Protein AF-0000000080754323 (afdb_homodimer)

Solvent-accessible surface area (backbone atoms only — not comparable to full-atom values): 12483 Å² total; per-residue (Å²): 108,70,60,58,52,48,54,51,48,36,57,65,53,66,56,51,74,69,56,49,28,26,58,61,46,57,54,54,71,69,57,50,57,51,51,73,64,57,58,96,64,89,72,54,58,65,51,51,49,37,50,49,27,53,50,46,38,51,49,35,36,38,71,76,59,39,92,45,74,65,40,45,46,50,41,71,38,66,32,70,55,79,95,39,65,48,36,16,57,46,61,53,32,61,73,37,46,65,58,44,36,43,50,53,24,51,53,44,51,60,72,71,105,110,70,62,59,54,48,54,52,50,36,58,65,54,66,57,51,74,70,54,48,28,26,59,60,47,58,53,54,71,69,58,51,56,50,52,72,65,59,60,95,64,89,72,54,58,66,52,52,49,36,52,49,26,53,51,46,38,53,51,36,35,36,71,74,60,38,91,44,73,63,39,46,47,50,43,72,38,65,32,70,56,79,96,40,65,48,36,16,56,46,61,53,33,60,72,35,45,65,58,45,37,44,51,53,24,50,54,45,51,59,71,72,104

Secondary structure (DSSP, 8-state):
-HHHHHHHHHHHHT--HHHHHHHTTS--HHHHHHHHT---PPPPHHHHHHHHHHHHHHHHHHHHH-SSHHHHHGGGSB--STTTTTSBHHHHHTT--HHHHHHHHHHHHHHT-/-HHHHHHHHHHHHT--HHHHHHHTTS--HHHHHHHHT---PPPPHHHHHHHHHHHHHHHHHHHHH-SSHHHHHGGGSB--STTTTTSBHHHHHTT--HHHHHHHHHHHHHHT-

Organism: Azotobacter vinelandii (strain DJ / ATCC BAA-1303) (NCBI:txid322710)

Nearest PDB structures (foldseek):
  1s4k-assembly1_B  TM=4.705E-01  e=1.373E+00  Salmonella enterica subsp. enterica serovar Typhimurium str. LT2
  7ezy-assembly1_B  TM=4.672E-01  e=2.305E+00  Oceanimonas smirnovii
  1xl3-assembly1_A  TM=2.680E-01  e=7.212E+00  Yersinia pestis
  1xkp-assembly1_A  TM=2.503E-01  e=6.502E+00  Yersinia pestis
  1s4k-assembly1_B  TM=4.708E-01  e=1.643E+00  Salmonella enterica subsp. enterica serovar Typhimurium str. LT2

InterPro domains:
  IPR024467 Antitoxin Xre/MbcA/ParS-like, toxin-binding domain [PF09722] (60-113)
  IPR046847 Antitoxin Xre-like, helix-turn-helix domain [PF20432] (3-56)

Sequence (226 aa):
MALKFFFRLAELWGLTPEQQMVLLGGIGRSTYFNYRKLPEVRLGRDLLERISHLMGIHKSLRILFGDSPSTYDWIKRPNKAAPFNGDSALQRMLAGSLVDLSDVNRYLAAQRGMALKFFFRLAELWGLTPEQQMVLLGGIGRSTYFNYRKLPEVRLGRDLLERISHLMGIHKSLRILFGDSPSTYDWIKRPNKAAPFNGDSALQRMLAGSLVDLSDVNRYLAAQRG

pLDDT: mean 95.19, std 4.82, range [70.5, 98.75]

Radius of gyration: 18.95 Å; Cα contacts (8 Å, |Δi|>4): 255; chains: 2; bounding box: 39×49×38 Å

Structure (mmCIF, N/CA/C/O backbone):
data_AF-0000000080754323-model_v1
#
loop_
_entity.id
_entity.type
_entity.pdbx_description
1 polymer 'Uncharacterized protein'
#
loop_
_atom_site.group_PDB
_atom_site.id
_atom_site.type_symbol
_atom_site.label_atom_id
_atom_site.label_alt_id
_atom_site.label_comp_id
_atom_site.label_asym_id
_atom_site.label_entity_id
_atom_site.label_seq_id
_atom_site.pdbx_PDB_ins_code
_atom_site.Cartn_x
_atom_site.Cartn_y
_atom_site.Cartn_z
_atom_site.occupancy
_atom_site.B_iso_or_equiv
_atom_site.auth_seq_id
_atom_site.auth_comp_id
_atom_site.auth_asym_id
_atom_site.auth_atom_id
_atom_site.pdbx_PDB_model_num
ATOM 1 N N . MET A 1 1 ? -11.68 -6.137 -15.867 1 87.31 1 MET A N 1
ATOM 2 C CA . MET A 1 1 ? -10.383 -6.488 -16.438 1 87.31 1 MET A CA 1
ATOM 3 C C . MET A 1 1 ? -9.383 -6.816 -15.336 1 87.31 1 MET A C 1
ATOM 5 O O . MET A 1 1 ? -8.93 -7.957 -15.219 1 87.31 1 MET A O 1
ATOM 9 N N . ALA A 1 2 ? -9.242 -6.102 -14.359 1 92.19 2 ALA A N 1
ATOM 10 C CA . ALA A 1 2 ? -8.234 -6.328 -13.328 1 92.19 2 ALA A CA 1
ATOM 11 C C . ALA A 1 2 ? -8.547 -7.586 -12.523 1 92.19 2 ALA A C 1
ATOM 13 O O . ALA A 1 2 ? -7.668 -8.422 -12.297 1 92.19 2 ALA A O 1
ATOM 14 N N . LEU A 1 3 ? -9.812 -7.816 -12.25 1 95.19 3 LEU A N 1
ATOM 15 C CA . LEU A 1 3 ? -10.18 -8.977 -11.445 1 95.19 3 LEU A CA 1
ATOM 16 C C . LEU A 1 3 ? -10.031 -10.266 -12.25 1 95.19 3 LEU A C 1
ATOM 18 O O . LEU A 1 3 ? -9.633 -11.297 -11.703 1 95.19 3 LEU A O 1
ATOM 22 N N . LYS A 1 4 ? -10.336 -10.195 -13.414 1 94.75 4 LYS A N 1
ATOM 23 C CA . LYS A 1 4 ? -10.164 -11.367 -14.266 1 94.75 4 LYS A CA 1
ATOM 24 C C . LYS A 1 4 ? -8.703 -11.797 -14.312 1 94.75 4 LYS A C 1
ATOM 26 O O . LYS A 1 4 ? -8.391 -12.984 -14.219 1 94.75 4 LYS A O 1
ATOM 31 N N . PHE A 1 5 ? -7.875 -10.836 -14.508 1 94.25 5 PHE A N 1
ATOM 32 C CA . PHE A 1 5 ? -6.449 -11.133 -14.516 1 94.25 5 PHE A CA 1
ATOM 33 C C . PHE A 1 5 ? -6.016 -11.742 -13.18 1 94.25 5 PHE A C 1
ATOM 35 O O . PHE A 1 5 ? -5.289 -12.742 -13.156 1 94.25 5 PHE A O 1
ATOM 42 N N . PHE A 1 6 ? -6.5 -11.188 -12.172 1 97.44 6 PHE A N 1
ATOM 43 C CA . PHE A 1 6 ? -6.117 -11.672 -10.859 1 97.44 6 PHE A CA 1
ATOM 44 C C . PHE A 1 6 ? -6.512 -13.133 -10.68 1 97.44 6 PHE A C 1
ATOM 46 O O . PHE A 1 6 ? -5.707 -13.953 -10.227 1 97.44 6 PHE A O 1
ATOM 53 N N . PHE A 1 7 ? -7.676 -13.461 -11 1 97.19 7 PHE A N 1
ATOM 54 C CA . PHE A 1 7 ? -8.141 -14.812 -10.734 1 97.19 7 PHE A CA 1
ATOM 55 C C . PHE A 1 7 ? -7.457 -15.82 -11.656 1 97.19 7 PHE A C 1
ATOM 57 O O . PHE A 1 7 ? -7.207 -16.953 -11.258 1 97.19 7 PHE A O 1
ATOM 64 N N . ARG A 1 8 ? -7.121 -15.422 -12.797 1 95.81 8 ARG A N 1
ATOM 65 C CA . ARG A 1 8 ? -6.32 -16.281 -13.664 1 95.81 8 ARG A CA 1
ATOM 66 C C . ARG A 1 8 ? -4.934 -16.516 -13.07 1 95.81 8 ARG A C 1
ATOM 68 O O . ARG A 1 8 ? -4.441 -17.641 -13.047 1 95.81 8 ARG A O 1
ATOM 75 N N . LEU A 1 9 ? -4.375 -15.484 -12.625 1 97 9 LEU A N 1
ATOM 76 C CA . LEU A 1 9 ? -3.066 -15.578 -11.992 1 97 9 LEU A CA 1
ATOM 77 C C . LEU A 1 9 ? -3.115 -16.5 -10.773 1 97 9 LEU A C 1
ATOM 79 O O . LEU A 1 9 ? -2.219 -17.328 -10.578 1 97 9 LEU A O 1
ATOM 83 N N . ALA A 1 10 ? -4.117 -16.312 -9.969 1 97.69 10 ALA A N 1
ATOM 84 C CA . ALA A 1 10 ? -4.285 -17.141 -8.773 1 97.69 10 ALA A CA 1
ATOM 85 C C . ALA A 1 10 ? -4.367 -18.609 -9.133 1 97.69 10 ALA A C 1
ATOM 87 O O . ALA A 1 10 ? -3.824 -19.469 -8.422 1 97.69 10 ALA A O 1
ATOM 88 N N . GLU A 1 11 ? -5.035 -18.859 -10.18 1 96.5 11 GLU A N 1
ATOM 89 C CA . GLU A 1 11 ? -5.121 -20.234 -10.656 1 96.5 11 GLU A CA 1
ATOM 90 C C . GLU A 1 11 ? -3.752 -20.75 -11.078 1 96.5 11 GLU A C 1
ATOM 92 O O . GLU A 1 11 ? -3.365 -21.859 -10.719 1 96.5 11 GLU A O 1
ATOM 97 N N . LEU A 1 12 ? -3.008 -19.953 -11.766 1 95.19 12 LEU A N 1
ATOM 98 C CA . LEU A 1 12 ? -1.68 -20.328 -12.242 1 95.19 12 LEU A CA 1
ATOM 99 C C . LEU A 1 12 ? -0.741 -20.594 -11.062 1 95.19 12 LEU A C 1
ATOM 101 O O . LEU A 1 12 ? 0.076 -21.516 -11.109 1 95.19 12 LEU A O 1
ATOM 105 N N . TRP A 1 13 ? -0.928 -19.828 -10.062 1 97.38 13 TRP A N 1
ATOM 106 C CA . TRP A 1 13 ? -0.062 -19.938 -8.891 1 97.38 13 TRP A CA 1
ATOM 107 C C . TRP A 1 13 ? -0.601 -20.984 -7.918 1 97.38 13 TRP A C 1
ATOM 109 O O . TRP A 1 13 ? 0.049 -21.312 -6.922 1 97.38 13 TRP A O 1
ATOM 119 N N . GLY A 1 14 ? -1.77 -21.5 -8.164 1 97.12 14 GLY A N 1
ATOM 120 C CA . GLY A 1 14 ? -2.373 -22.5 -7.301 1 97.12 14 GLY A CA 1
ATOM 121 C C . GLY A 1 14 ? -2.732 -21.969 -5.926 1 97.12 14 GLY A C 1
ATOM 122 O O . GLY A 1 14 ? -2.488 -22.625 -4.914 1 97.12 14 GLY A O 1
ATOM 123 N N . LEU A 1 15 ? -3.342 -20.828 -5.855 1 98.31 15 LEU A N 1
ATOM 124 C CA . LEU A 1 15 ? -3.668 -20.203 -4.582 1 98.31 15 LEU A CA 1
ATOM 125 C C . LEU A 1 15 ? -5.031 -20.656 -4.082 1 98.31 15 LEU A C 1
ATOM 127 O O . LEU A 1 15 ? -5.969 -20.812 -4.867 1 98.31 15 LEU A O 1
ATOM 131 N N . THR A 1 16 ? -5.148 -20.812 -2.752 1 98.44 16 THR A N 1
ATOM 132 C CA . THR A 1 16 ? -6.441 -21.109 -2.146 1 98.44 16 THR A CA 1
ATOM 133 C C . THR A 1 16 ? -7.316 -19.859 -2.096 1 98.44 16 THR A C 1
ATOM 135 O O . THR A 1 16 ? -6.809 -18.734 -2.207 1 98.44 16 THR A O 1
ATOM 138 N N . PRO A 1 17 ? -8.656 -20.031 -1.896 1 98.12 17 PRO A N 1
ATOM 139 C CA . PRO A 1 17 ? -9.531 -18.875 -1.729 1 98.12 17 PRO A CA 1
ATOM 140 C C . PRO A 1 17 ? -9.102 -17.969 -0.578 1 98.12 17 PRO A C 1
ATOM 142 O O . PRO A 1 17 ? -9.164 -16.75 -0.694 1 98.12 17 PRO A O 1
ATOM 145 N N . GLU A 1 18 ? -8.656 -18.547 0.531 1 98.5 18 GLU A N 1
ATOM 146 C CA . GLU A 1 18 ? -8.211 -17.766 1.683 1 98.5 18 GLU A CA 1
ATOM 147 C C . GLU A 1 18 ? -6.98 -16.938 1.338 1 98.5 18 GLU A C 1
ATOM 149 O O . GLU A 1 18 ? -6.887 -15.766 1.737 1 98.5 18 GLU A O 1
ATOM 154 N N . GLN A 1 19 ? -6.078 -17.484 0.602 1 98.75 19 GLN A N 1
ATOM 155 C CA . GLN A 1 19 ? -4.891 -16.766 0.168 1 98.75 19 GLN A CA 1
ATOM 156 C C . GLN A 1 19 ? -5.254 -15.625 -0.779 1 98.75 19 GLN A C 1
ATOM 158 O O . GLN A 1 19 ? -4.699 -14.531 -0.682 1 98.75 19 GLN A O 1
ATOM 163 N N . GLN A 1 20 ? -6.176 -15.922 -1.685 1 98.75 20 GLN A N 1
ATOM 164 C CA . GLN A 1 20 ? -6.637 -14.906 -2.621 1 98.75 20 GLN A CA 1
ATOM 165 C C . GLN A 1 20 ? -7.262 -13.727 -1.885 1 98.75 20 GLN A C 1
ATOM 167 O O . GLN A 1 20 ? -6.988 -12.57 -2.207 1 98.75 20 GLN A O 1
ATOM 172 N N . MET A 1 21 ? -8.039 -14.031 -0.871 1 98.56 21 MET A N 1
ATOM 173 C CA . MET A 1 21 ? -8.688 -12.992 -0.072 1 98.56 21 MET A CA 1
ATOM 174 C C . MET A 1 21 ? -7.648 -12.117 0.619 1 98.56 21 MET A C 1
ATOM 176 O O . MET A 1 21 ? -7.801 -10.898 0.674 1 98.56 21 MET A O 1
ATOM 180 N N . VAL A 1 22 ? -6.582 -12.672 1.141 1 98.69 22 VAL A N 1
ATOM 181 C CA . VAL A 1 22 ? -5.508 -11.93 1.788 1 98.69 22 VAL A CA 1
ATOM 182 C C . VAL A 1 22 ? -4.828 -11.016 0.773 1 98.69 22 VAL A C 1
ATOM 184 O O . VAL A 1 22 ? -4.641 -9.82 1.031 1 98.69 22 VAL A O 1
ATOM 187 N N . LEU A 1 23 ? -4.562 -11.539 -0.418 1 98.75 23 LEU A N 1
ATOM 188 C CA . LEU A 1 23 ? -3.832 -10.789 -1.435 1 98.75 23 LEU A CA 1
ATOM 189 C C . LEU A 1 23 ? -4.672 -9.633 -1.968 1 98.75 23 LEU A C 1
ATOM 191 O O . LEU A 1 23 ? -4.125 -8.617 -2.408 1 98.75 23 LEU A O 1
ATOM 195 N N . LEU A 1 24 ? -5.98 -9.805 -1.854 1 98.19 24 LEU A N 1
ATOM 196 C CA . LEU A 1 24 ? -6.895 -8.758 -2.309 1 98.19 24 LEU A CA 1
ATOM 197 C C . LEU A 1 24 ? -7.172 -7.754 -1.193 1 98.19 24 LEU A C 1
ATOM 199 O O . LEU A 1 24 ? -8.062 -6.914 -1.317 1 98.19 24 LEU A O 1
ATOM 203 N N . GLY A 1 25 ? -6.477 -7.852 -0.115 1 97.81 25 GLY A N 1
ATOM 204 C CA . GLY A 1 25 ? -6.559 -6.848 0.935 1 97.81 25 GLY A CA 1
ATOM 205 C C . GLY A 1 25 ? -7.344 -7.316 2.145 1 97.81 25 GLY A C 1
ATOM 206 O O . GLY A 1 25 ? -7.906 -6.5 2.881 1 97.81 25 GLY A O 1
ATOM 207 N N . GLY A 1 26 ? -7.473 -8.617 2.252 1 98.06 26 GLY A N 1
ATOM 208 C CA . GLY A 1 26 ? -8.211 -9.148 3.387 1 98.06 26 GLY A CA 1
ATOM 209 C C . GLY A 1 26 ? -9.711 -8.969 3.258 1 98.06 26 GLY A C 1
ATOM 210 O O . GLY A 1 26 ? -10.391 -8.648 4.238 1 98.06 26 GLY A O 1
ATOM 211 N N . ILE A 1 27 ? -10.227 -9.109 2.141 1 96.75 27 ILE A N 1
ATOM 212 C CA . ILE A 1 27 ? -11.656 -8.906 1.918 1 96.75 27 ILE A CA 1
ATOM 213 C C . ILE A 1 27 ? -12.438 -10.07 2.514 1 96.75 27 ILE A C 1
ATOM 215 O O . ILE A 1 27 ? -11.883 -11.156 2.719 1 96.75 27 ILE A O 1
ATOM 219 N N . GLY A 1 28 ? -13.719 -9.797 2.768 1 96.44 28 GLY A N 1
ATOM 220 C CA . GLY A 1 28 ? -14.578 -10.844 3.297 1 96.44 28 GLY A CA 1
ATOM 221 C C . GLY A 1 28 ? -15.023 -11.836 2.242 1 96.44 28 GLY A C 1
ATOM 222 O O . GLY A 1 28 ? -14.891 -11.578 1.043 1 96.44 28 GLY A O 1
ATOM 223 N N . ARG A 1 29 ? -15.625 -12.977 2.688 1 97.19 29 ARG A N 1
ATOM 224 C CA . ARG A 1 29 ? -16.047 -14.07 1.812 1 97.19 29 ARG A CA 1
ATOM 225 C C . ARG A 1 29 ? -17.125 -13.609 0.841 1 97.19 29 ARG A C 1
ATOM 227 O O . ARG A 1 29 ? -17.109 -13.984 -0.333 1 97.19 29 ARG A O 1
ATOM 234 N N . SER A 1 30 ? -18.016 -12.812 1.276 1 96.75 30 SER A N 1
ATOM 235 C CA . SER A 1 30 ? -19.094 -12.352 0.4 1 96.75 30 SER A CA 1
ATOM 236 C C . SER A 1 30 ? -18.547 -11.5 -0.741 1 96.75 30 SER A C 1
ATOM 238 O O . SER A 1 30 ? -18.922 -11.68 -1.897 1 96.75 30 SER A O 1
ATOM 240 N N . THR A 1 31 ? -17.641 -10.602 -0.407 1 95.31 31 THR A N 1
ATOM 241 C CA . THR A 1 31 ? -17 -9.766 -1.416 1 95.31 31 THR A CA 1
ATOM 242 C C . THR A 1 31 ? -16.188 -10.609 -2.391 1 95.31 31 THR A C 1
ATOM 244 O O . THR A 1 31 ? -16.234 -10.391 -3.602 1 95.31 31 THR A O 1
ATOM 247 N N . TYR A 1 32 ? -15.508 -11.602 -1.824 1 96.81 32 TYR A N 1
ATOM 248 C CA . TYR A 1 32 ? -14.695 -12.5 -2.635 1 96.81 32 TYR A CA 1
ATOM 249 C C . TYR A 1 32 ? -15.555 -13.211 -3.682 1 96.81 32 TYR A C 1
ATOM 251 O O . TYR A 1 32 ? -15.211 -13.227 -4.863 1 96.81 32 TYR A O 1
ATOM 259 N N . PHE A 1 33 ? -16.625 -13.695 -3.277 1 95.19 33 PHE A N 1
ATOM 260 C CA . PHE A 1 33 ? -17.484 -14.438 -4.195 1 95.19 33 PHE A CA 1
ATOM 261 C C . PHE A 1 33 ? -18.125 -13.5 -5.215 1 95.19 33 PHE A C 1
ATOM 263 O O . PHE A 1 33 ? -18.344 -13.883 -6.367 1 95.19 33 PHE A O 1
ATOM 270 N N . ASN A 1 34 ? -18.375 -12.281 -4.75 1 95 34 ASN A N 1
ATOM 271 C CA . ASN A 1 34 ? -18.859 -11.281 -5.699 1 95 34 ASN A CA 1
ATOM 272 C C . ASN A 1 34 ? -17.812 -10.984 -6.777 1 95 34 ASN A C 1
ATOM 274 O O . ASN A 1 34 ? -18.156 -10.852 -7.953 1 95 34 ASN A O 1
ATOM 278 N N . TYR A 1 35 ? -16.609 -10.883 -6.355 1 95.06 35 TYR A N 1
ATOM 279 C CA . TYR A 1 35 ? -15.516 -10.602 -7.285 1 95.06 35 TYR A CA 1
ATOM 280 C C . TYR A 1 35 ? -15.328 -11.75 -8.266 1 95.06 35 TYR A C 1
ATOM 282 O O . TYR A 1 35 ? -14.992 -11.531 -9.43 1 95.06 35 TYR A O 1
ATOM 290 N N . ARG A 1 36 ? -15.547 -12.883 -7.836 1 94.31 36 ARG A N 1
ATOM 291 C CA . ARG A 1 36 ? -15.352 -14.062 -8.672 1 94.31 36 ARG A CA 1
ATOM 292 C C . ARG A 1 36 ? -16.344 -14.094 -9.828 1 94.31 36 ARG A C 1
ATOM 294 O O . ARG A 1 36 ? -16.078 -14.703 -10.867 1 94.31 36 ARG A O 1
ATOM 301 N N . LYS A 1 37 ? -17.375 -13.391 -9.562 1 92 37 LYS A N 1
ATOM 302 C CA . LYS A 1 37 ? -18.359 -13.281 -10.633 1 92 37 LYS A CA 1
ATOM 303 C C . LYS A 1 37 ? -17.922 -12.281 -11.695 1 92 37 LYS A C 1
ATOM 305 O O . LYS A 1 37 ? -18.453 -12.266 -12.805 1 92 37 LYS A O 1
ATOM 310 N N . LEU A 1 38 ? -17.062 -11.617 -11.398 1 80.31 38 LEU A N 1
ATOM 311 C CA . LEU A 1 38 ? -16.406 -10.633 -12.25 1 80.31 38 LEU A CA 1
ATOM 312 C C . LEU A 1 38 ? -17.422 -9.625 -12.789 1 80.31 38 LEU A C 1
ATOM 314 O O . LEU A 1 38 ? -17.469 -9.359 -13.992 1 80.31 38 LEU A O 1
ATOM 318 N N . PRO A 1 39 ? -18.266 -9.188 -11.914 1 73.5 39 PRO A N 1
ATOM 319 C CA . PRO A 1 39 ? -19.125 -8.086 -12.359 1 73.5 39 PRO A CA 1
ATOM 320 C C . PRO A 1 39 ? -18.344 -6.797 -12.617 1 73.5 39 PRO A C 1
ATOM 322 O O . PRO A 1 39 ? -17.188 -6.684 -12.211 1 73.5 39 PRO A O 1
ATOM 325 N N . GLU A 1 40 ? -18.891 -6.012 -13.438 1 80.81 40 GLU A N 1
ATOM 326 C CA . GLU A 1 40 ? -18.297 -4.691 -13.609 1 80.81 40 GLU A CA 1
ATOM 327 C C . GLU A 1 40 ? -18.375 -3.879 -12.32 1 80.81 40 GLU A C 1
ATOM 329 O O . GLU A 1 40 ? -19.406 -3.301 -12.008 1 80.81 40 GLU A O 1
ATOM 334 N N . VAL A 1 41 ? -17.469 -4.164 -11.5 1 85.38 41 VAL A N 1
ATOM 335 C CA . VAL A 1 41 ? -17.438 -3.426 -10.242 1 85.38 41 VAL A CA 1
ATOM 336 C C . VAL A 1 41 ? -16.328 -2.377 -10.273 1 85.38 41 VAL A C 1
ATOM 338 O O . VAL A 1 41 ? -15.281 -2.602 -10.867 1 85.38 41 VAL A O 1
ATOM 341 N N . ARG A 1 42 ? -16.688 -1.284 -9.719 1 88.38 42 ARG A N 1
ATOM 342 C CA . ARG A 1 42 ? -15.656 -0.268 -9.523 1 88.38 42 ARG A CA 1
ATOM 343 C C . ARG A 1 42 ? -14.742 -0.629 -8.359 1 88.38 42 ARG A C 1
ATOM 345 O O . ARG A 1 42 ? -15.195 -0.755 -7.223 1 88.38 42 ARG A O 1
ATOM 352 N N . LEU A 1 43 ? -13.516 -0.773 -8.672 1 93.31 43 LEU A N 1
ATOM 353 C CA . LEU A 1 43 ? -12.555 -1.157 -7.645 1 93.31 43 LEU A CA 1
ATOM 354 C C . LEU A 1 43 ? -11.891 0.073 -7.031 1 93.31 43 LEU A C 1
ATOM 356 O O . LEU A 1 43 ? -11.586 1.036 -7.738 1 93.31 43 LEU A O 1
ATOM 360 N N . GLY A 1 44 ? -11.68 0.01 -5.781 1 93.94 44 GLY A N 1
ATOM 361 C CA . GLY A 1 44 ? -10.961 1.085 -5.117 1 93.94 44 GLY A CA 1
ATOM 362 C C . GLY A 1 44 ? -9.5 1.158 -5.516 1 93.94 44 GLY A C 1
ATOM 363 O O . GLY A 1 44 ? -8.953 0.209 -6.086 1 93.94 44 GLY A O 1
ATOM 364 N N . ARG A 1 45 ? -8.891 2.189 -5.176 1 95.44 45 ARG A N 1
ATOM 365 C CA . ARG A 1 45 ? -7.523 2.494 -5.566 1 95.44 45 ARG A CA 1
ATOM 366 C C . ARG A 1 45 ? -6.551 1.462 -5.004 1 95.44 45 ARG A C 1
ATOM 368 O O . ARG A 1 45 ? -5.688 0.958 -5.727 1 95.44 45 ARG A O 1
ATOM 375 N N . ASP A 1 46 ? -6.66 1.14 -3.744 1 98.25 46 ASP A N 1
ATOM 376 C CA . ASP A 1 46 ? -5.711 0.235 -3.104 1 98.25 46 ASP A CA 1
ATOM 377 C C . ASP A 1 46 ? -5.82 -1.175 -3.68 1 98.25 46 ASP A C 1
ATOM 379 O O . ASP A 1 46 ? -4.809 -1.857 -3.861 1 98.25 46 ASP A O 1
ATOM 383 N N . LEU A 1 47 ? -7.059 -1.603 -3.953 1 97.62 47 LEU A N 1
ATOM 384 C CA . LEU A 1 47 ? -7.238 -2.918 -4.559 1 97.62 47 LEU A CA 1
ATOM 385 C C . LEU A 1 47 ? -6.629 -2.963 -5.953 1 97.62 47 LEU A C 1
ATOM 387 O O . LEU A 1 47 ? -5.965 -3.938 -6.316 1 97.62 47 LEU A O 1
ATOM 391 N N . LEU A 1 48 ? -6.812 -1.912 -6.727 1 97.31 48 LEU A N 1
ATOM 392 C CA . LEU A 1 48 ? -6.219 -1.836 -8.055 1 97.31 48 LEU A CA 1
ATOM 393 C C . LEU A 1 48 ? -4.699 -1.843 -7.977 1 97.31 48 LEU A C 1
ATOM 395 O O . LEU A 1 48 ? -4.031 -2.479 -8.797 1 97.31 48 LEU A O 1
ATOM 399 N N . GLU A 1 49 ? -4.184 -1.178 -7.02 1 98.31 49 GLU A N 1
ATOM 400 C CA . GLU A 1 49 ? -2.734 -1.148 -6.828 1 98.31 49 GLU A CA 1
ATOM 401 C C . GLU A 1 49 ? -2.199 -2.527 -6.449 1 98.31 49 GLU A C 1
ATOM 403 O O . GLU A 1 49 ? -1.158 -2.953 -6.953 1 98.31 49 GLU A O 1
ATOM 408 N N . ARG A 1 50 ? -2.902 -3.221 -5.516 1 98.75 50 ARG A N 1
ATOM 409 C CA . ARG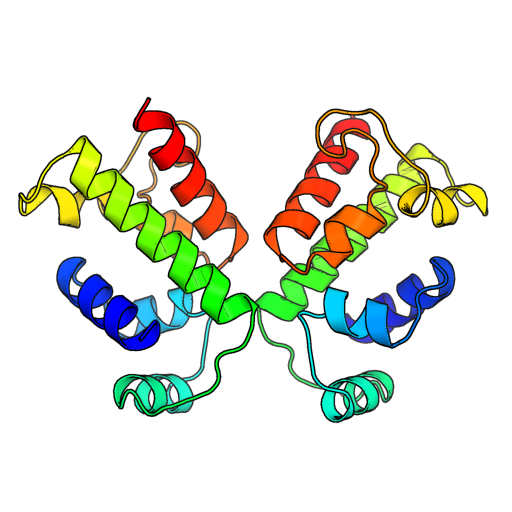 A 1 50 ? -2.512 -4.586 -5.18 1 98.75 50 ARG A CA 1
ATOM 410 C C . ARG A 1 50 ? -2.439 -5.457 -6.426 1 98.75 50 ARG A C 1
ATOM 412 O O . ARG A 1 50 ? -1.436 -6.137 -6.66 1 98.75 50 ARG A O 1
ATOM 419 N N . ILE A 1 51 ? -3.471 -5.367 -7.234 1 98.31 51 ILE A N 1
ATOM 420 C CA . ILE A 1 51 ? -3.527 -6.207 -8.43 1 98.31 51 ILE A CA 1
ATOM 421 C C . ILE A 1 51 ? -2.414 -5.805 -9.391 1 98.31 51 ILE A C 1
ATOM 423 O O . ILE A 1 51 ? -1.787 -6.664 -10.016 1 98.31 51 ILE A O 1
ATOM 427 N N . SER A 1 52 ? -2.123 -4.566 -9.484 1 98.56 52 SER A N 1
ATOM 428 C CA . SER A 1 52 ? -1.06 -4.078 -10.352 1 98.56 52 SER A CA 1
ATOM 429 C C . SER A 1 52 ? 0.297 -4.641 -9.938 1 98.56 52 SER A C 1
ATOM 431 O O . SER A 1 52 ? 1.093 -5.047 -10.789 1 98.56 52 SER A O 1
ATOM 433 N N . HIS A 1 53 ? 0.581 -4.68 -8.664 1 98.62 53 HIS A N 1
ATOM 434 C CA . HIS A 1 53 ? 1.844 -5.246 -8.203 1 98.62 53 HIS A CA 1
ATOM 435 C C . HIS A 1 53 ? 1.919 -6.738 -8.492 1 98.62 53 HIS A C 1
ATOM 437 O O . HIS A 1 53 ? 2.971 -7.246 -8.891 1 98.62 53 HIS A O 1
ATOM 443 N N . LEU A 1 54 ? 0.8 -7.422 -8.305 1 98.62 54 LEU A N 1
ATOM 444 C CA . LEU A 1 54 ? 0.767 -8.852 -8.586 1 98.62 54 LEU A CA 1
ATOM 445 C C . LEU A 1 54 ? 0.979 -9.117 -10.07 1 98.62 54 LEU A C 1
ATOM 447 O O . LEU A 1 54 ? 1.69 -10.055 -10.438 1 98.62 54 LEU A O 1
ATOM 451 N N . MET A 1 55 ? 0.391 -8.305 -10.883 1 97.81 55 MET A N 1
ATOM 452 C CA . MET A 1 55 ? 0.604 -8.391 -12.32 1 97.81 55 MET A CA 1
ATOM 453 C C . MET A 1 55 ? 2.066 -8.141 -12.672 1 97.81 55 MET A C 1
ATOM 455 O O . MET A 1 55 ? 2.627 -8.82 -13.539 1 97.81 55 MET A O 1
ATOM 459 N N . GLY A 1 56 ? 2.629 -7.172 -12.016 1 98.12 56 GLY A N 1
ATOM 460 C CA . GLY A 1 56 ? 4.039 -6.887 -12.227 1 98.12 56 GLY A CA 1
ATOM 461 C C . GLY A 1 56 ? 4.945 -8.039 -11.836 1 98.12 56 GLY A C 1
ATOM 462 O O . GLY A 1 56 ? 5.918 -8.328 -12.539 1 98.12 56 GLY A O 1
ATOM 463 N N . ILE A 1 57 ? 4.633 -8.656 -10.773 1 98.06 57 ILE A N 1
ATOM 464 C CA . ILE A 1 57 ? 5.383 -9.812 -10.305 1 98.06 57 ILE A CA 1
ATOM 465 C C . ILE A 1 57 ? 5.305 -10.93 -11.344 1 98.06 57 ILE A C 1
ATOM 467 O O . ILE A 1 57 ? 6.332 -11.492 -11.734 1 98.06 57 ILE A O 1
ATOM 471 N N . HIS A 1 58 ? 4.109 -11.172 -11.812 1 97.25 58 HIS A N 1
ATOM 472 C CA . HIS A 1 58 ? 3.91 -12.195 -12.828 1 97.25 58 HIS A CA 1
ATOM 473 C C . HIS A 1 58 ? 4.695 -11.875 -14.102 1 97.25 58 HIS A C 1
ATOM 475 O O . HIS A 1 58 ? 5.363 -12.742 -14.656 1 97.25 58 HIS A O 1
ATOM 481 N N . LYS A 1 59 ? 4.621 -10.664 -14.516 1 97.06 59 LYS A N 1
ATOM 482 C CA . LYS A 1 59 ? 5.336 -10.234 -15.719 1 97.06 59 LYS A CA 1
ATOM 483 C C . LYS A 1 59 ? 6.84 -10.445 -15.562 1 97.06 59 LYS A C 1
ATOM 485 O O . LYS A 1 59 ? 7.496 -10.969 -16.469 1 97.06 59 LYS A O 1
ATOM 490 N N . SER A 1 60 ? 7.383 -10.062 -14.461 1 97.69 60 SER A N 1
ATOM 491 C CA . SER A 1 60 ? 8.812 -10.211 -14.203 1 97.69 60 SER A CA 1
ATOM 492 C C . SER A 1 60 ? 9.227 -11.672 -14.227 1 97.69 60 SER A C 1
ATOM 494 O O . SER A 1 60 ? 10.266 -12.023 -14.797 1 97.69 60 SER A O 1
ATOM 496 N N . LEU A 1 61 ? 8.438 -12.5 -13.609 1 97.12 61 LEU A N 1
ATOM 497 C CA . LEU A 1 61 ? 8.758 -13.922 -13.562 1 97.12 61 LEU A CA 1
ATOM 498 C C . LEU A 1 61 ? 8.75 -14.531 -14.961 1 97.12 61 LEU A C 1
ATOM 500 O O . LEU A 1 61 ? 9.617 -15.336 -15.297 1 97.12 61 LEU A O 1
ATOM 504 N N . ARG A 1 62 ? 7.816 -14.117 -15.742 1 96.31 62 ARG A N 1
ATOM 505 C CA . ARG A 1 62 ? 7.75 -14.617 -17.109 1 96.31 62 ARG A CA 1
ATOM 506 C C . ARG A 1 62 ? 8.969 -14.172 -17.922 1 96.31 62 ARG A C 1
ATOM 508 O O . ARG A 1 62 ? 9.484 -14.93 -18.734 1 96.31 62 ARG A O 1
ATOM 515 N N . ILE A 1 63 ? 9.383 -12.977 -17.672 1 96.62 63 ILE A N 1
ATOM 516 C CA . ILE A 1 63 ? 10.539 -12.43 -18.375 1 96.62 63 ILE A CA 1
ATOM 517 C C . ILE A 1 63 ? 11.805 -13.148 -17.906 1 96.62 63 ILE A C 1
ATOM 519 O O . ILE A 1 63 ? 12.664 -13.492 -18.719 1 96.62 63 ILE A O 1
ATOM 523 N N . LEU A 1 64 ? 11.945 -13.43 -16.656 1 95.19 64 LEU A N 1
ATOM 524 C CA . LEU A 1 64 ? 13.156 -13.984 -16.047 1 95.19 64 LEU A CA 1
ATOM 525 C C . LEU A 1 64 ? 13.266 -15.477 -16.328 1 95.19 64 LEU A C 1
ATOM 527 O O . LEU A 1 64 ? 14.367 -16 -16.5 1 95.19 64 LEU A O 1
ATOM 531 N N . PHE A 1 65 ? 12.102 -16.141 -16.375 1 94.06 65 PHE A N 1
ATOM 532 C CA . PHE A 1 65 ? 12.18 -17.594 -16.344 1 94.06 65 PHE A CA 1
ATOM 533 C C . PHE A 1 65 ? 11.453 -18.219 -17.531 1 94.06 65 PHE A C 1
ATOM 535 O O . PHE A 1 65 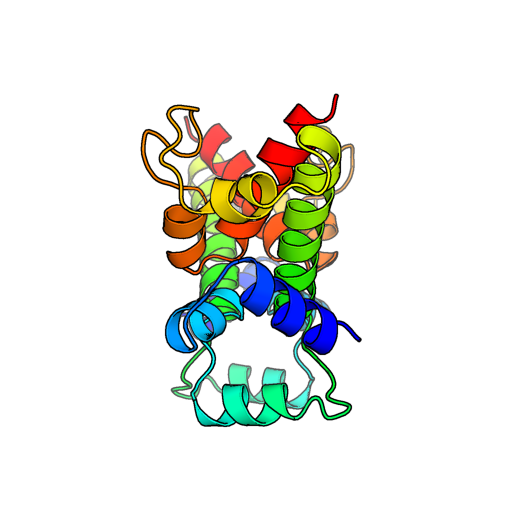? 11.523 -19.422 -17.734 1 94.06 65 PHE A O 1
ATOM 542 N N . GLY A 1 66 ? 10.695 -17.406 -18.312 1 92.25 66 GLY A N 1
ATOM 543 C CA . GLY A 1 66 ? 9.938 -17.938 -19.438 1 92.25 66 GLY A CA 1
ATOM 544 C C . GLY A 1 66 ? 8.586 -18.484 -19.031 1 92.25 66 GLY A C 1
ATOM 545 O O . GLY A 1 66 ? 7.996 -18.047 -18.047 1 92.25 66 GLY A O 1
ATOM 546 N N . ASP A 1 67 ? 7.98 -19.359 -19.906 1 85.5 67 ASP A N 1
ATOM 547 C CA . ASP A 1 67 ? 6.609 -19.828 -19.703 1 85.5 67 ASP A CA 1
ATOM 548 C C . ASP A 1 67 ? 6.59 -21.25 -19.156 1 85.5 67 ASP A C 1
ATOM 550 O O . ASP A 1 67 ? 5.629 -21.984 -19.375 1 85.5 67 ASP A O 1
ATOM 554 N N . SER A 1 68 ? 7.531 -21.609 -18.406 1 87.94 68 SER A N 1
ATOM 555 C CA . SER A 1 68 ? 7.559 -22.953 -17.828 1 87.94 68 SER A CA 1
ATOM 556 C C . SER A 1 68 ? 6.738 -23.031 -16.547 1 87.94 68 SER A C 1
ATOM 558 O O . SER A 1 68 ? 6.527 -22.016 -15.875 1 87.94 68 SER A O 1
ATOM 560 N N . PRO A 1 69 ? 6.309 -24.219 -16.266 1 84.25 69 PRO A N 1
ATOM 561 C CA . PRO A 1 69 ? 5.566 -24.391 -15.016 1 84.25 69 PRO A CA 1
ATOM 562 C C . PRO A 1 69 ? 6.367 -23.969 -13.789 1 84.25 69 PRO A C 1
ATOM 564 O O . PRO A 1 69 ? 5.789 -23.531 -12.789 1 84.25 69 PRO A O 1
ATOM 567 N N . SER A 1 70 ? 7.645 -24.062 -13.93 1 84.88 70 SER A N 1
ATOM 568 C CA . SER A 1 70 ? 8.508 -23.688 -12.805 1 84.88 70 SER A CA 1
ATOM 569 C C . SER A 1 70 ? 8.43 -22.188 -12.523 1 84.88 70 SER A C 1
ATOM 571 O O . SER A 1 70 ? 8.594 -21.766 -11.383 1 84.88 70 SER A O 1
ATOM 573 N N . THR A 1 71 ? 8.078 -21.438 -13.508 1 91.75 71 THR A N 1
ATOM 574 C CA . THR A 1 71 ? 7.934 -19.984 -13.359 1 91.75 71 THR A CA 1
ATOM 575 C C . THR A 1 71 ? 6.805 -19.656 -12.391 1 91.75 71 THR A C 1
ATOM 577 O O . THR A 1 71 ? 6.941 -18.75 -11.562 1 91.75 71 THR A O 1
ATOM 580 N N . TYR A 1 72 ? 5.785 -20.484 -12.367 1 91.06 72 TYR A N 1
ATOM 581 C CA . TYR A 1 72 ? 4.617 -20.234 -11.531 1 91.06 72 TYR A CA 1
ATOM 582 C C . TYR A 1 72 ? 4.84 -20.734 -10.109 1 91.06 72 TYR A C 1
ATOM 584 O O . TYR A 1 72 ? 4.164 -20.297 -9.172 1 91.06 72 TYR A O 1
ATOM 592 N N . ASP A 1 73 ? 5.852 -21.609 -9.984 1 94.44 73 ASP A N 1
ATOM 593 C CA . ASP A 1 73 ? 6.117 -22.172 -8.672 1 94.44 73 ASP A CA 1
ATOM 594 C C . ASP A 1 73 ? 7.145 -21.328 -7.906 1 94.44 73 ASP A C 1
ATOM 596 O O . ASP A 1 73 ? 7.34 -21.516 -6.707 1 94.44 73 ASP A O 1
ATOM 600 N N . TRP A 1 74 ? 7.754 -20.484 -8.578 1 96.44 74 TRP A N 1
ATOM 601 C CA . TRP A 1 74 ? 8.828 -19.688 -7.996 1 96.44 74 TRP A CA 1
ATOM 602 C C . TRP A 1 74 ? 8.352 -19 -6.719 1 96.44 74 TRP A C 1
ATOM 604 O O . TRP A 1 74 ? 9.086 -18.953 -5.723 1 96.44 74 TRP A O 1
ATOM 614 N N . ILE A 1 75 ? 7.129 -18.531 -6.703 1 97.38 75 ILE A N 1
ATOM 615 C CA . ILE A 1 75 ? 6.645 -17.703 -5.594 1 97.38 75 ILE A CA 1
ATOM 616 C C . ILE A 1 75 ? 6.547 -18.562 -4.328 1 97.38 75 ILE A C 1
ATOM 618 O O . ILE A 1 75 ? 6.441 -18.031 -3.223 1 97.38 75 ILE A O 1
ATOM 622 N N . LYS A 1 76 ? 6.48 -19.828 -4.41 1 97.62 76 LYS A N 1
ATOM 623 C CA . LYS A 1 76 ? 6.285 -20.719 -3.27 1 97.62 76 LYS A CA 1
ATOM 624 C C . LYS A 1 76 ? 7.617 -21.25 -2.746 1 97.62 76 LYS A C 1
ATOM 626 O O . LYS A 1 76 ? 7.672 -21.844 -1.667 1 97.62 76 LYS A O 1
ATOM 631 N N . ARG A 1 77 ? 8.641 -21 -3.467 1 96.56 77 ARG A N 1
ATOM 632 C CA . ARG A 1 77 ? 9.945 -21.531 -3.094 1 96.56 77 ARG A CA 1
ATOM 633 C C . ARG A 1 77 ? 10.656 -20.609 -2.113 1 96.56 77 ARG A C 1
ATOM 635 O O . ARG A 1 77 ? 10.602 -19.391 -2.26 1 96.56 77 ARG A O 1
ATOM 642 N N . PRO A 1 78 ? 11.328 -21.234 -1.126 1 96.44 78 PRO A N 1
ATOM 643 C CA . PRO A 1 78 ? 12.141 -20.391 -0.257 1 96.44 78 PRO A CA 1
ATOM 644 C C . PRO A 1 78 ? 13.188 -19.594 -1.029 1 96.44 78 PRO A C 1
ATOM 646 O O . PRO A 1 78 ? 13.711 -20.062 -2.041 1 96.44 78 PRO A O 1
ATOM 649 N N . ASN A 1 79 ? 13.523 -18.453 -0.604 1 96.06 79 ASN A N 1
ATOM 650 C CA . ASN A 1 79 ? 14.484 -17.547 -1.233 1 96.06 79 ASN A CA 1
ATOM 651 C C . ASN A 1 79 ? 15.398 -16.891 -0.201 1 96.06 79 ASN A C 1
ATOM 653 O O . ASN A 1 79 ? 14.922 -16.281 0.756 1 96.06 79 ASN A O 1
ATOM 657 N N . LYS A 1 80 ? 16.656 -16.984 -0.435 1 94.5 80 LYS A N 1
ATOM 658 C CA . LYS A 1 80 ? 17.625 -16.531 0.562 1 94.5 80 LYS A CA 1
ATOM 659 C C . LYS A 1 80 ? 17.922 -15.039 0.397 1 94.5 80 LYS A C 1
ATOM 661 O O . LYS A 1 80 ? 18.5 -14.414 1.29 1 94.5 80 LYS A O 1
ATOM 666 N N . ALA A 1 81 ? 17.562 -14.539 -0.738 1 92.56 81 ALA A N 1
ATOM 667 C CA . ALA A 1 81 ? 17.828 -13.117 -0.952 1 92.56 81 ALA A CA 1
ATOM 668 C C . ALA A 1 81 ? 17.266 -12.273 0.192 1 92.56 81 ALA A C 1
ATOM 670 O O . ALA A 1 81 ? 16.312 -12.68 0.852 1 92.56 81 ALA A O 1
ATOM 671 N N . ALA A 1 82 ? 17.719 -11.086 0.344 1 87.69 82 ALA A N 1
ATOM 672 C CA . ALA A 1 82 ? 17.547 -10.242 1.523 1 87.69 82 ALA A CA 1
ATOM 673 C C . ALA A 1 82 ? 16.062 -9.969 1.778 1 87.69 82 ALA A C 1
ATOM 675 O O . ALA A 1 82 ? 15.602 -10.023 2.922 1 87.69 82 ALA A O 1
ATOM 676 N N . PRO A 1 83 ? 15.227 -9.664 0.8 1 88.5 83 PRO A N 1
ATOM 677 C CA . PRO A 1 83 ? 13.844 -9.336 1.173 1 88.5 83 PRO A CA 1
ATOM 678 C C . PRO A 1 83 ? 13.07 -10.555 1.68 1 88.5 83 PRO A C 1
ATOM 680 O O . PRO A 1 83 ? 12.023 -10.398 2.305 1 88.5 83 PRO A O 1
ATOM 683 N N . PHE A 1 84 ? 13.547 -11.656 1.487 1 94.75 84 PHE A N 1
ATOM 684 C CA . PHE A 1 84 ? 12.781 -12.852 1.814 1 94.75 84 PHE A CA 1
ATOM 685 C C . PHE A 1 84 ? 13.391 -13.586 3 1 94.75 84 PHE A C 1
ATOM 687 O O . PHE A 1 84 ? 12.688 -14.242 3.764 1 94.75 84 PHE A O 1
ATOM 694 N N . ASN A 1 85 ? 14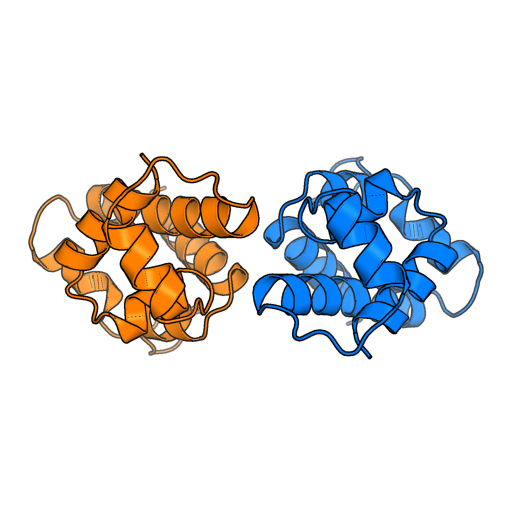.758 -13.602 3.084 1 95.06 85 ASN A N 1
ATOM 695 C CA . ASN A 1 85 ? 15.5 -14.164 4.207 1 95.06 85 ASN A CA 1
ATOM 696 C C . ASN A 1 85 ? 15.062 -15.602 4.508 1 95.06 85 ASN A C 1
ATOM 698 O O . ASN A 1 85 ? 14.844 -15.953 5.668 1 95.06 85 ASN A O 1
ATOM 702 N N . GLY A 1 86 ? 14.812 -16.297 3.486 1 96.62 86 GLY A N 1
ATOM 703 C CA . GLY A 1 86 ? 14.484 -17.703 3.629 1 96.62 86 GLY A CA 1
ATOM 704 C C . GLY A 1 86 ? 13.016 -18 3.393 1 96.62 86 GLY A C 1
ATOM 705 O O . GLY A 1 86 ? 12.648 -19.156 3.131 1 96.62 86 GLY A O 1
ATOM 706 N N . ASP A 1 87 ? 12.227 -17.016 3.555 1 97.25 87 ASP A N 1
ATOM 707 C CA . ASP A 1 87 ? 10.805 -17.172 3.266 1 97.25 87 ASP A CA 1
ATOM 708 C C . ASP A 1 87 ? 10.539 -17.141 1.763 1 97.25 87 ASP A C 1
ATOM 710 O O . ASP A 1 87 ? 11.359 -16.641 0.994 1 97.25 87 ASP A O 1
ATOM 714 N N . SER A 1 88 ? 9.492 -17.75 1.407 1 98.31 88 SER A N 1
ATOM 715 C CA . SER A 1 88 ? 9.078 -17.578 0.019 1 98.31 88 SER A CA 1
ATOM 716 C C . SER A 1 88 ? 8.461 -16.203 -0.218 1 98.31 88 SER A C 1
ATOM 718 O O . SER A 1 88 ? 8.039 -15.539 0.728 1 98.31 88 SER A O 1
ATOM 720 N N . ALA A 1 89 ? 8.43 -15.828 -1.502 1 98.19 89 ALA A N 1
ATOM 721 C CA . ALA A 1 89 ? 7.742 -14.594 -1.867 1 98.19 89 ALA A CA 1
ATOM 722 C C . ALA A 1 89 ? 6.27 -14.648 -1.465 1 98.19 89 ALA A C 1
ATOM 724 O O . ALA A 1 89 ? 5.719 -13.656 -0.984 1 98.19 89 ALA A O 1
ATOM 725 N N . LEU A 1 90 ? 5.637 -15.789 -1.641 1 98.56 90 LEU A N 1
ATOM 726 C CA . LEU A 1 90 ? 4.227 -15.945 -1.291 1 98.56 90 LEU A CA 1
ATOM 727 C C . LEU A 1 90 ? 4.016 -15.75 0.207 1 98.56 90 LEU A C 1
ATOM 729 O O . LEU A 1 90 ? 3.062 -15.086 0.623 1 98.56 90 LEU A O 1
ATOM 733 N N . GLN A 1 91 ? 4.883 -16.328 1.007 1 98.12 91 GLN A N 1
ATOM 734 C CA . GLN A 1 91 ? 4.777 -16.141 2.451 1 98.12 91 GLN A CA 1
ATOM 735 C C . GLN A 1 91 ? 4.863 -14.664 2.828 1 98.12 91 GLN A C 1
ATOM 737 O O . GLN A 1 91 ? 4.09 -14.188 3.66 1 98.12 91 GLN A O 1
ATOM 742 N N . ARG A 1 92 ? 5.738 -13.977 2.213 1 97.69 92 ARG A N 1
ATOM 743 C CA . ARG A 1 92 ? 5.867 -12.547 2.459 1 97.69 92 ARG A CA 1
ATOM 744 C C . ARG A 1 92 ? 4.598 -11.805 2.053 1 97.69 92 ARG A C 1
ATOM 746 O O . ARG A 1 92 ? 4.094 -10.961 2.803 1 97.69 92 ARG A O 1
ATOM 753 N N . MET A 1 93 ? 4.066 -12.125 0.937 1 98.56 93 MET A N 1
ATOM 754 C CA . MET A 1 93 ? 2.891 -11.438 0.413 1 98.56 93 MET A CA 1
ATOM 755 C C . MET A 1 93 ? 1.659 -11.75 1.257 1 98.56 93 MET A C 1
ATOM 757 O O . MET A 1 93 ? 0.783 -10.898 1.42 1 98.56 93 MET A O 1
ATOM 761 N N . LEU A 1 94 ? 1.654 -12.898 1.897 1 98.56 94 LEU A N 1
ATOM 762 C CA . LEU A 1 94 ? 0.474 -13.328 2.639 1 98.56 94 LEU A CA 1
ATOM 763 C C . LEU A 1 94 ? 0.449 -12.703 4.031 1 98.56 94 LEU A C 1
ATOM 765 O O . LEU A 1 94 ? -0.524 -12.867 4.77 1 98.56 94 LEU A O 1
ATOM 769 N N . ALA A 1 95 ? 1.501 -11.945 4.34 1 97.38 95 ALA A N 1
ATOM 770 C CA . ALA A 1 95 ? 1.37 -11.078 5.508 1 97.38 95 ALA A CA 1
ATOM 771 C C . ALA A 1 95 ? 0.294 -10.016 5.285 1 97.38 95 ALA A C 1
ATOM 773 O O . ALA A 1 95 ? -0.177 -9.391 6.238 1 97.38 95 ALA A O 1
ATOM 774 N N . GLY A 1 96 ? -0.025 -9.727 4.047 1 98 96 GLY A N 1
ATOM 775 C CA . GLY A 1 96 ? -1.24 -9.008 3.699 1 98 96 GLY A CA 1
ATOM 776 C C . GLY A 1 96 ? -0.999 -7.543 3.395 1 98 96 GLY A C 1
ATOM 777 O O . GLY A 1 96 ? -1.903 -6.844 2.934 1 98 96 GLY A O 1
ATOM 778 N N . SER A 1 97 ? 0.18 -7.062 3.547 1 98.12 97 SER A N 1
ATOM 779 C CA . SER A 1 97 ? 0.491 -5.648 3.354 1 98.12 97 SER A CA 1
ATOM 780 C C . SER A 1 97 ? 0.649 -5.316 1.875 1 98.12 97 SER A C 1
ATOM 782 O O . SER A 1 97 ? 1.311 -6.047 1.135 1 98.12 97 SER A O 1
ATOM 784 N N . LEU A 1 98 ? -0.012 -4.227 1.453 1 98.75 98 LEU A N 1
ATOM 785 C CA . LEU A 1 98 ? 0.207 -3.742 0.095 1 98.75 98 LEU A CA 1
ATOM 786 C C . LEU A 1 98 ? 1.677 -3.4 -0.13 1 98.75 98 LEU A C 1
ATOM 788 O O . LEU A 1 98 ? 2.199 -3.584 -1.231 1 98.75 98 LEU A O 1
ATOM 792 N N . VAL A 1 99 ? 2.359 -2.975 0.897 1 98.25 99 VAL A N 1
ATOM 793 C CA . VAL A 1 99 ? 3.768 -2.609 0.811 1 98.25 99 VAL A CA 1
ATOM 794 C C . VAL A 1 99 ? 4.613 -3.855 0.552 1 98.25 99 VAL A C 1
ATOM 796 O O . VAL A 1 99 ? 5.59 -3.805 -0.197 1 98.25 99 VAL A O 1
ATOM 799 N N . ASP A 1 100 ? 4.234 -4.953 1.149 1 97.62 100 ASP A N 1
ATOM 800 C CA . ASP A 1 100 ? 4.949 -6.199 0.895 1 97.62 100 ASP A CA 1
ATOM 801 C C . ASP A 1 100 ? 4.824 -6.613 -0.569 1 97.62 100 ASP A C 1
ATOM 803 O O . ASP A 1 100 ? 5.785 -7.102 -1.166 1 97.62 100 ASP A O 1
ATOM 807 N N . LEU A 1 101 ? 3.637 -6.449 -1.165 1 98.56 101 LEU A N 1
ATOM 808 C CA . LEU A 1 101 ? 3.469 -6.727 -2.586 1 98.56 101 LEU A CA 1
ATOM 809 C C . LEU A 1 101 ? 4.391 -5.848 -3.426 1 98.56 101 LEU A C 1
ATOM 811 O O . LEU A 1 101 ? 5.047 -6.336 -4.352 1 98.56 101 LEU A O 1
ATOM 815 N N . SER A 1 102 ? 4.359 -4.617 -3.072 1 98.5 102 SER A N 1
ATOM 816 C CA . SER A 1 102 ? 5.207 -3.666 -3.783 1 98.5 102 SER A CA 1
ATOM 817 C C . SER A 1 102 ? 6.68 -4.039 -3.67 1 98.5 102 SER A C 1
ATOM 819 O O . SER A 1 102 ? 7.426 -3.961 -4.648 1 98.5 102 SER A O 1
ATOM 821 N N . ASP A 1 103 ? 7.148 -4.445 -2.471 1 97.31 103 ASP A N 1
ATOM 822 C CA . ASP A 1 103 ? 8.539 -4.824 -2.246 1 97.31 103 ASP A CA 1
ATOM 823 C C . ASP A 1 103 ? 8.93 -6.016 -3.115 1 97.31 103 ASP A C 1
ATOM 825 O O . ASP A 1 103 ? 10.016 -6.027 -3.711 1 97.31 103 ASP A O 1
ATOM 829 N N . VAL A 1 104 ? 8.086 -6.961 -3.184 1 98.06 104 VAL A N 1
ATOM 830 C CA . VAL A 1 104 ? 8.359 -8.133 -4.004 1 98.06 104 VAL A CA 1
ATOM 831 C C . VAL A 1 104 ? 8.422 -7.734 -5.477 1 98.06 104 VAL A C 1
ATOM 833 O O . VAL A 1 104 ? 9.328 -8.156 -6.203 1 98.06 104 VAL A O 1
ATOM 836 N N . ASN A 1 105 ? 7.453 -6.906 -5.898 1 98.38 105 ASN A N 1
ATOM 837 C CA . ASN A 1 105 ? 7.438 -6.43 -7.277 1 98.38 105 ASN A CA 1
ATOM 838 C C . ASN A 1 105 ? 8.703 -5.656 -7.621 1 98.38 105 ASN A C 1
ATOM 840 O O . ASN A 1 105 ? 9.312 -5.879 -8.672 1 98.38 105 ASN A O 1
ATOM 844 N N . ARG A 1 106 ? 9.086 -4.82 -6.734 1 97.06 106 ARG A N 1
ATOM 845 C CA . ARG A 1 106 ? 10.289 -4.031 -6.953 1 97.06 106 ARG A CA 1
ATOM 846 C C . ARG A 1 106 ? 11.523 -4.922 -7.035 1 97.06 106 ARG A C 1
ATOM 848 O O . ARG A 1 106 ? 12.391 -4.719 -7.891 1 97.06 106 ARG A O 1
ATOM 855 N N . TYR A 1 107 ? 11.648 -5.859 -6.168 1 97.44 107 TYR A N 1
ATOM 856 C CA . TYR A 1 107 ? 12.766 -6.797 -6.172 1 97.44 107 TYR A CA 1
ATOM 857 C C . TYR A 1 107 ? 12.891 -7.496 -7.52 1 97.44 107 TYR A C 1
ATOM 859 O O . TYR A 1 107 ? 13.969 -7.531 -8.109 1 97.44 107 TYR A O 1
ATOM 867 N N . LEU A 1 108 ? 11.844 -8.008 -8 1 97.25 108 LEU A N 1
ATOM 868 C CA . LEU A 1 108 ? 11.867 -8.773 -9.242 1 97.25 108 LEU A CA 1
ATOM 869 C C . LEU A 1 108 ? 12.094 -7.863 -10.445 1 97.25 108 LEU A C 1
ATOM 871 O O . LEU A 1 108 ? 12.766 -8.25 -11.406 1 97.25 108 LEU A O 1
ATOM 875 N N . ALA A 1 109 ? 11.508 -6.656 -10.375 1 97.31 109 ALA A N 1
ATOM 876 C CA . ALA A 1 109 ? 11.75 -5.684 -11.438 1 97.31 109 ALA A CA 1
ATOM 877 C C . ALA A 1 109 ? 13.242 -5.367 -11.555 1 97.31 109 ALA A C 1
ATOM 879 O O . ALA A 1 109 ? 13.758 -5.211 -12.664 1 97.31 109 ALA A O 1
ATOM 880 N N . ALA A 1 110 ? 13.875 -5.336 -10.438 1 96.31 110 ALA A N 1
ATOM 881 C CA . ALA A 1 110 ? 15.305 -5.039 -10.414 1 96.31 110 ALA A CA 1
ATOM 882 C C . ALA A 1 110 ? 16.125 -6.203 -10.977 1 96.31 110 ALA A C 1
ATOM 884 O O . ALA A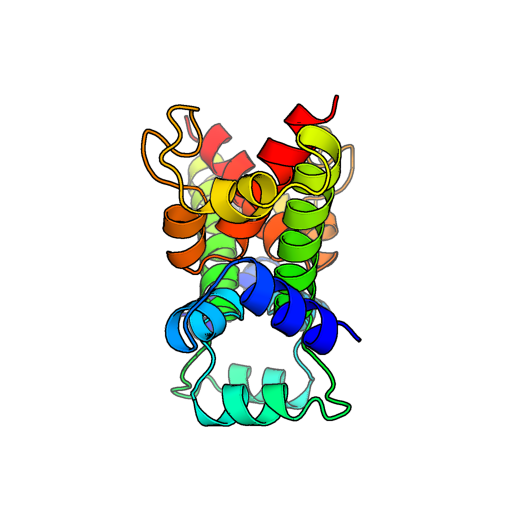 1 110 ? 17.219 -6.008 -11.492 1 96.31 110 ALA A O 1
ATOM 885 N N . GLN A 1 111 ? 15.594 -7.371 -10.844 1 94.69 111 GLN A N 1
ATOM 886 C CA . GLN A 1 111 ? 16.297 -8.562 -11.305 1 94.69 111 GLN A CA 1
ATOM 887 C C . GLN A 1 111 ? 16.234 -8.672 -12.828 1 94.69 111 GLN A C 1
ATOM 889 O O . GLN A 1 111 ? 17.031 -9.406 -13.43 1 94.69 111 GLN A O 1
ATOM 894 N N . ARG A 1 112 ? 15.258 -7.914 -13.461 1 93.5 112 ARG A N 1
ATOM 895 C CA . ARG A 1 112 ? 15.117 -7.953 -14.914 1 93.5 112 ARG A CA 1
ATOM 896 C C . ARG A 1 112 ? 16.25 -7.195 -15.594 1 93.5 112 ARG A C 1
ATOM 898 O O . ARG A 1 112 ? 16.531 -7.41 -16.781 1 93.5 112 ARG A O 1
ATOM 905 N N . GLY A 1 113 ? 17.016 -6.434 -14.992 1 77 113 GLY A N 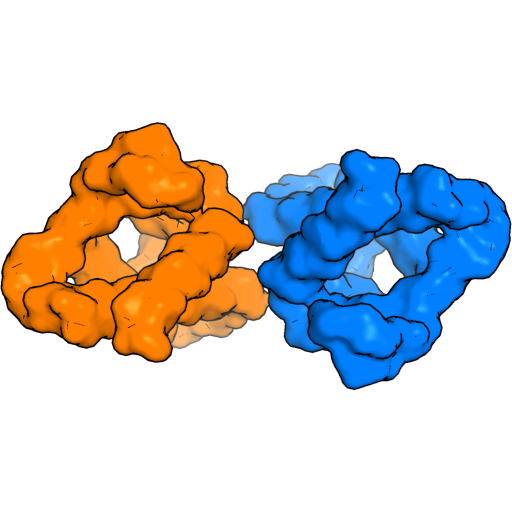1
ATOM 906 C CA . GLY A 1 113 ? 18.094 -5.637 -15.562 1 77 113 GLY A CA 1
ATOM 907 C C . GLY A 1 113 ? 17.766 -4.156 -15.641 1 77 113 GLY A C 1
ATOM 908 O O . GLY A 1 113 ? 16.594 -3.773 -15.57 1 77 113 GLY A O 1
ATOM 909 N N . MET B 1 1 ? -10.109 4.996 17.188 1 86 1 MET B N 1
ATOM 910 C CA . MET B 1 1 ? -8.781 5.469 17.578 1 86 1 MET B CA 1
ATOM 911 C C . MET B 1 1 ? -7.965 5.879 16.359 1 86 1 MET B C 1
ATOM 913 O O . MET B 1 1 ? -7.656 7.059 16.188 1 86 1 MET B O 1
ATOM 917 N N . ALA B 1 2 ? -7.883 5.16 15.367 1 91.88 2 ALA B N 1
ATOM 918 C CA . ALA B 1 2 ? -7.039 5.477 14.219 1 91.88 2 ALA B CA 1
ATOM 919 C C . ALA B 1 2 ? -7.566 6.695 13.469 1 91.88 2 ALA B C 1
ATOM 921 O O . ALA B 1 2 ? -6.801 7.602 13.133 1 91.88 2 ALA B O 1
ATOM 922 N N . LEU B 1 3 ? -8.867 6.812 13.352 1 94.69 3 LEU B N 1
ATOM 923 C CA . LEU B 1 3 ? -9.445 7.93 12.609 1 94.69 3 LEU B CA 1
ATOM 924 C C . LEU B 1 3 ? -9.312 9.234 13.398 1 94.69 3 LEU B C 1
ATOM 926 O O . LEU B 1 3 ? -9.094 10.297 12.812 1 94.69 3 LEU B O 1
ATOM 930 N N . LYS B 1 4 ? -9.469 9.141 14.594 1 94.31 4 LYS B N 1
ATOM 931 C CA . LYS B 1 4 ? -9.305 10.328 15.422 1 94.31 4 LYS B CA 1
ATOM 932 C C . LYS B 1 4 ? -7.895 10.898 15.289 1 94.31 4 LYS B C 1
ATOM 934 O O . LYS B 1 4 ? -7.719 12.109 15.164 1 94.31 4 LYS B O 1
ATOM 939 N N . PHE B 1 5 ? -6.965 10.031 15.375 1 93.94 5 PHE B N 1
ATOM 940 C CA . PHE B 1 5 ? -5.582 10.469 15.203 1 93.94 5 PHE B CA 1
ATOM 941 C C . PHE B 1 5 ? -5.383 11.102 13.836 1 93.94 5 PHE B C 1
ATOM 943 O O . PHE B 1 5 ? -4.766 12.164 13.719 1 93.94 5 PHE B O 1
ATOM 950 N N . PHE B 1 6 ? -5.941 10.5 12.883 1 97.19 6 PHE B N 1
ATOM 951 C CA . PHE B 1 6 ? -5.781 11.008 11.523 1 97.19 6 PHE B CA 1
ATOM 952 C C . PHE B 1 6 ? -6.332 12.422 11.414 1 97.19 6 PHE B C 1
ATOM 954 O O . PHE B 1 6 ? -5.676 13.312 10.859 1 97.19 6 PHE B O 1
ATOM 961 N N . PHE B 1 7 ? -7.465 12.633 11.883 1 97 7 PHE B N 1
ATOM 962 C CA . PHE B 1 7 ? -8.094 13.93 11.688 1 97 7 PHE B CA 1
ATOM 963 C C . PHE B 1 7 ? -7.395 15 12.516 1 97 7 PHE B C 1
ATOM 965 O O . PHE B 1 7 ? -7.309 16.156 12.094 1 97 7 PHE B O 1
ATOM 972 N N . ARG B 1 8 ? -6.875 14.648 13.602 1 95.5 8 ARG B N 1
ATOM 973 C CA . ARG B 1 8 ? -6.055 15.594 14.359 1 95.5 8 ARG B CA 1
ATOM 974 C C . ARG B 1 8 ? -4.789 15.953 13.594 1 95.5 8 ARG B C 1
ATOM 976 O O . ARG B 1 8 ? -4.414 17.125 13.516 1 95.5 8 ARG B O 1
ATOM 983 N N . LEU B 1 9 ? -4.203 14.969 13.086 1 96.88 9 LEU B N 1
ATOM 984 C CA . LEU B 1 9 ? -3 15.188 12.289 1 96.88 9 LEU B CA 1
ATOM 985 C C . LEU B 1 9 ? -3.293 16.094 11.094 1 96.88 9 LEU B C 1
ATOM 987 O O . LEU B 1 9 ? -2.514 16.984 10.781 1 96.88 9 LEU B O 1
ATOM 991 N N . ALA B 1 10 ? -4.367 15.805 10.414 1 97.56 10 ALA B N 1
ATOM 992 C CA . ALA B 1 10 ? -4.766 16.594 9.258 1 97.56 10 ALA B CA 1
ATOM 993 C C . ALA B 1 10 ? -4.941 18.062 9.633 1 97.56 10 ALA B C 1
ATOM 995 O O . ALA B 1 10 ? -4.582 18.953 8.859 1 97.56 10 ALA B O 1
ATOM 996 N N . GLU B 1 11 ? -5.477 18.25 10.758 1 96.38 11 GLU B N 1
ATOM 997 C CA . GLU B 1 11 ? -5.629 19.609 11.242 1 96.38 11 GLU B CA 1
ATOM 998 C C . GLU B 1 11 ? -4.273 20.266 11.492 1 96.38 11 GLU B C 1
ATOM 1000 O O . GLU B 1 11 ? -4.047 21.406 11.094 1 96.38 11 GLU B O 1
ATOM 1005 N N . LEU B 1 12 ? -3.383 19.547 12.07 1 95.06 12 LEU B N 1
ATOM 1006 C CA . LEU B 1 12 ? -2.047 20.062 12.367 1 95.06 12 LEU B CA 1
ATOM 1007 C C . LEU B 1 12 ? -1.298 20.406 11.086 1 95.06 12 LEU B C 1
ATOM 1009 O O . LEU B 1 12 ? -0.575 21.406 11.031 1 95.06 12 LEU B O 1
ATOM 1013 N N . TRP B 1 13 ? -1.545 19.609 10.102 1 97.31 13 TRP B N 1
ATOM 1014 C CA . TRP B 1 13 ? -0.853 19.797 8.836 1 97.31 13 TRP B CA 1
ATOM 1015 C C . TRP B 1 13 ? -1.61 20.781 7.945 1 97.31 13 TRP B C 1
ATOM 1017 O O . TRP B 1 13 ? -1.128 21.156 6.875 1 97.31 13 TRP B O 1
ATOM 1027 N N . GLY B 1 14 ? -2.783 21.172 8.344 1 97.06 14 GLY B N 1
ATOM 1028 C CA . GLY B 1 14 ? -3.586 22.109 7.566 1 97.06 14 GLY B CA 1
ATOM 1029 C C . GLY B 1 14 ? -4.062 21.531 6.246 1 97.06 14 GLY B C 1
ATOM 1030 O O . GLY B 1 14 ? -4.016 22.203 5.215 1 97.06 14 GLY B O 1
ATOM 1031 N N . LEU B 1 15 ? -4.555 20.344 6.254 1 98.31 15 LEU B N 1
ATOM 1032 C CA . LEU B 1 15 ? -4.984 19.672 5.035 1 98.31 15 LEU B CA 1
ATOM 1033 C C . LEU B 1 15 ? -6.441 20 4.715 1 98.31 15 LEU B C 1
ATOM 1035 O O . LEU B 1 15 ? -7.277 20.062 5.617 1 98.31 15 LEU B O 1
ATOM 1039 N N . THR B 1 16 ? -6.742 20.125 3.416 1 98.38 16 THR B N 1
ATOM 1040 C CA . THR B 1 16 ? -8.125 20.297 2.988 1 98.38 16 THR B CA 1
ATOM 1041 C C . THR B 1 16 ? -8.875 18.969 3.041 1 98.38 16 THR B C 1
ATOM 1043 O O . THR B 1 16 ? -8.25 17.906 3.076 1 98.38 16 THR B O 1
ATOM 1046 N N . PRO B 1 17 ? -10.234 19.016 3.018 1 98.12 17 PRO B N 1
ATOM 1047 C CA . PRO B 1 17 ? -11.008 17.766 2.957 1 98.12 17 PRO B CA 1
ATOM 1048 C C . PRO B 1 17 ? -10.641 16.906 1.751 1 98.12 17 PRO B C 1
ATOM 1050 O O . PRO B 1 17 ? -10.57 15.68 1.864 1 98.12 17 PRO B O 1
ATOM 1053 N N . GLU B 1 18 ? -10.398 17.516 0.605 1 98.44 18 GLU B N 1
ATOM 1054 C CA . GLU B 1 18 ? -10.031 16.797 -0.602 1 98.44 18 GLU B CA 1
ATOM 1055 C C . GLU B 1 18 ? -8.695 16.078 -0.425 1 98.44 18 GLU B C 1
ATOM 1057 O O . GLU B 1 18 ? -8.547 14.922 -0.839 1 98.44 18 GLU B O 1
ATOM 1062 N N . GLN B 1 19 ? -7.77 16.719 0.194 1 98.75 19 GLN B N 1
ATOM 1063 C CA . GLN B 1 19 ? -6.469 16.109 0.464 1 98.75 19 GLN B CA 1
ATOM 1064 C C . GLN B 1 19 ? -6.598 14.945 1.442 1 98.75 19 GLN B C 1
ATOM 1066 O O . GLN B 1 19 ? -5.961 13.906 1.266 1 98.75 19 GLN B O 1
ATOM 1071 N N . GLN B 1 20 ? -7.422 15.148 2.453 1 98.75 20 GLN B N 1
ATOM 1072 C CA . GLN B 1 20 ? -7.652 14.102 3.436 1 98.75 20 GLN B CA 1
ATOM 1073 C C . GLN B 1 20 ? -8.25 12.859 2.777 1 98.75 20 GLN B C 1
ATOM 1075 O O . GLN B 1 20 ? -7.828 11.734 3.057 1 98.75 20 GLN B O 1
ATOM 1080 N N . MET B 1 21 ? -9.18 13.094 1.883 1 98.56 21 MET B N 1
ATOM 1081 C CA . MET B 1 21 ? -9.82 11.992 1.168 1 98.56 21 MET B CA 1
ATOM 1082 C C . MET B 1 21 ? -8.805 11.219 0.342 1 98.56 21 MET B C 1
ATOM 1084 O O . MET B 1 21 ? -8.852 9.984 0.295 1 98.56 21 MET B O 1
ATOM 1088 N N . VAL B 1 22 ? -7.871 11.867 -0.305 1 98.69 22 VAL B N 1
ATOM 1089 C CA . VAL B 1 22 ? -6.824 11.227 -1.092 1 98.69 22 VAL B CA 1
ATOM 1090 C C . VAL B 1 22 ? -5.93 10.383 -0.179 1 98.69 22 VAL B C 1
ATOM 1092 O O . VAL B 1 22 ? -5.668 9.219 -0.464 1 98.69 22 VAL B O 1
ATOM 1095 N N . LEU B 1 23 ? -5.562 10.938 0.973 1 98.75 23 LEU B N 1
ATOM 1096 C CA . LEU B 1 23 ? -4.637 10.266 1.882 1 98.75 23 LEU B CA 1
ATOM 1097 C C . LEU B 1 23 ? -5.285 9.039 2.514 1 98.75 23 LEU B C 1
ATOM 1099 O O . LEU B 1 23 ? -4.594 8.086 2.879 1 98.75 23 LEU B O 1
ATOM 1103 N N . LEU B 1 24 ? -6.609 9.094 2.568 1 98.06 24 LEU B N 1
ATOM 1104 C CA . LEU B 1 24 ? -7.348 7.965 3.133 1 98.06 24 LEU B CA 1
ATOM 1105 C C . LEU B 1 24 ? -7.664 6.93 2.061 1 98.06 24 LEU B C 1
ATOM 1107 O O . LEU B 1 24 ? -8.445 6.004 2.299 1 98.06 24 LEU B O 1
ATOM 1111 N N . GLY B 1 25 ? -7.145 7.09 0.896 1 97.81 25 GLY B N 1
ATOM 1112 C CA . GLY B 1 25 ? -7.262 6.07 -0.138 1 97.81 25 GLY B CA 1
ATOM 1113 C C . GLY B 1 25 ? -8.234 6.449 -1.239 1 97.81 25 GLY B C 1
ATOM 1114 O O . GLY B 1 25 ? -8.797 5.578 -1.901 1 97.81 25 GLY B O 1
ATOM 1115 N N . GLY B 1 26 ? -8.492 7.734 -1.33 1 98.06 26 GLY B N 1
ATOM 1116 C CA . GLY B 1 26 ? -9.414 8.18 -2.361 1 98.06 26 GLY B CA 1
ATOM 1117 C C . GLY B 1 26 ? -10.867 7.859 -2.045 1 98.06 26 GLY B C 1
ATOM 1118 O O . GLY B 1 26 ? -11.625 7.465 -2.932 1 98.06 26 GLY B O 1
ATOM 1119 N N . ILE B 1 27 ? -11.25 7.965 -0.856 1 96.75 27 ILE B N 1
ATOM 1120 C CA . ILE B 1 27 ? -12.609 7.633 -0.452 1 96.75 27 ILE B CA 1
ATOM 1121 C C . ILE B 1 27 ? -13.57 8.719 -0.932 1 96.75 27 ILE B C 1
ATOM 1123 O O . ILE B 1 27 ? -13.156 9.852 -1.202 1 96.75 27 ILE B O 1
ATOM 1127 N N . GLY B 1 28 ? -14.844 8.32 -1.014 1 96.38 28 GLY B N 1
ATOM 1128 C CA . GLY B 1 28 ? -15.859 9.273 -1.421 1 96.38 28 GLY B CA 1
ATOM 1129 C C . GLY B 1 28 ? -16.266 10.227 -0.311 1 96.38 28 GLY B C 1
ATOM 1130 O O . GLY B 1 28 ? -15.953 9.992 0.858 1 96.38 28 GLY B O 1
ATOM 1131 N N . ARG B 1 29 ? -17.016 11.289 -0.691 1 97.06 29 ARG B N 1
ATOM 1132 C CA . ARG B 1 29 ? -17.422 12.336 0.237 1 97.06 29 ARG B CA 1
ATOM 1133 C C . ARG B 1 29 ? -18.312 11.781 1.337 1 97.06 29 ARG B C 1
ATOM 1135 O O . ARG B 1 29 ? -18.188 12.172 2.5 1 97.06 29 ARG B O 1
ATOM 1142 N N . SER B 1 30 ? -19.172 10.906 1.028 1 96.56 30 SER B N 1
ATOM 1143 C CA . SER B 1 30 ? -20.078 10.352 2.031 1 96.56 30 SER B CA 1
ATOM 1144 C C . SER B 1 30 ? -19.312 9.562 3.088 1 96.56 30 SER B C 1
ATOM 1146 O O . SER B 1 30 ? -19.562 9.703 4.285 1 96.56 30 SER B O 1
ATOM 1148 N N . THR B 1 31 ? -18.391 8.758 2.635 1 95.06 31 THR B N 1
ATOM 1149 C CA . THR B 1 31 ? -17.547 7.988 3.547 1 95.06 31 THR B CA 1
ATOM 1150 C C . THR B 1 31 ? -16.703 8.914 4.414 1 95.06 31 THR B C 1
ATOM 1152 O O . THR B 1 31 ? -16.562 8.688 5.621 1 95.06 31 THR B O 1
ATOM 1155 N N . TYR B 1 32 ? -16.188 9.953 3.773 1 96.62 32 TYR B N 1
ATOM 1156 C CA . TYR B 1 32 ? -15.375 10.938 4.48 1 96.62 32 TYR B CA 1
ATOM 1157 C C . TYR B 1 32 ? -16.156 11.562 5.633 1 96.62 32 TYR B C 1
ATOM 1159 O O . TYR B 1 32 ? -15.664 11.617 6.766 1 96.62 32 TYR B O 1
ATOM 1167 N N . PHE B 1 33 ? -17.312 11.922 5.375 1 94.94 33 PHE B N 1
ATOM 1168 C CA . PHE B 1 33 ? -18.109 12.586 6.402 1 94.94 33 PHE B CA 1
ATOM 1169 C C . PHE B 1 33 ? -18.531 11.594 7.484 1 94.94 33 PHE B C 1
ATOM 1171 O O . PHE B 1 33 ? -18.625 11.953 8.656 1 94.94 33 PHE B O 1
ATOM 1178 N N . ASN B 1 34 ? -18.719 10.352 7.055 1 94.69 34 ASN B N 1
ATOM 1179 C CA . ASN B 1 34 ? -18.969 9.32 8.047 1 94.69 34 ASN B CA 1
ATOM 1180 C C . ASN B 1 34 ? -17.781 9.133 8.984 1 94.69 34 ASN B C 1
ATOM 1182 O O . ASN B 1 34 ? -17.953 8.977 10.195 1 94.69 34 ASN B O 1
ATOM 1186 N N . TYR B 1 35 ? -16.625 9.148 8.414 1 94.75 35 TYR B N 1
ATOM 1187 C CA . TYR B 1 35 ? -15.406 8.984 9.195 1 94.75 35 TYR B CA 1
ATOM 1188 C C . TYR B 1 35 ? -15.219 10.156 10.156 1 94.75 35 TYR B C 1
ATOM 1190 O O . TYR B 1 35 ? -14.703 9.977 11.266 1 94.75 35 TYR B O 1
ATOM 1198 N N . ARG B 1 36 ? -15.609 11.258 9.781 1 93.94 36 ARG B N 1
ATOM 1199 C CA . ARG B 1 36 ? -15.422 12.453 10.586 1 93.94 36 ARG B CA 1
ATOM 1200 C C . ARG B 1 36 ? -16.281 12.406 11.844 1 93.94 36 ARG B C 1
ATOM 1202 O O . ARG B 1 36 ? -15.953 13.039 12.852 1 93.94 36 ARG B O 1
ATOM 1209 N N . LYS B 1 37 ? -17.281 11.625 11.672 1 91.31 37 LYS B N 1
ATOM 1210 C CA . LYS B 1 37 ? -18.141 11.453 12.844 1 91.31 37 LYS B CA 1
ATOM 1211 C C . LYS B 1 37 ? -17.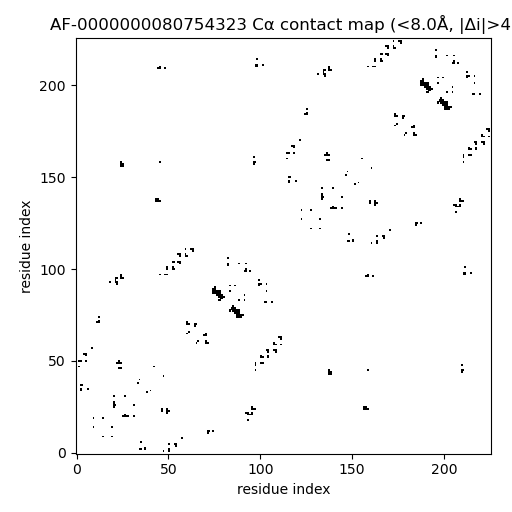484 10.539 13.875 1 91.31 37 LYS B C 1
ATOM 1213 O O . LYS B 1 37 ? -17.891 10.508 15.031 1 91.31 37 LYS B O 1
ATOM 1218 N N . LEU B 1 38 ? -16.594 9.961 13.523 1 78.5 38 LEU B N 1
ATOM 1219 C CA . LEU B 1 38 ? -15.742 9.07 14.312 1 78.5 38 LEU B CA 1
ATOM 1220 C C . LEU B 1 38 ? -16.562 7.965 14.961 1 78.5 38 LEU B C 1
ATOM 1222 O O . LEU B 1 38 ? -16.453 7.723 16.156 1 78.5 38 LEU B O 1
ATOM 1226 N N . PRO B 1 39 ? -17.484 7.445 14.172 1 70.5 39 PRO B N 1
ATOM 1227 C CA . PRO B 1 39 ? -18.141 6.258 14.711 1 70.5 39 PRO B CA 1
ATOM 1228 C C . PRO B 1 39 ? -17.203 5.059 14.836 1 70.5 39 PRO B C 1
ATOM 1230 O O . PRO B 1 39 ? -16.109 5.066 14.273 1 70.5 39 PRO B O 1
ATOM 1233 N N . GLU B 1 40 ? -17.484 4.219 15.695 1 79.5 40 GLU B N 1
ATOM 1234 C CA . GLU B 1 40 ? -16.734 2.969 15.758 1 79.5 40 GLU B CA 1
ATOM 1235 C C . GLU B 1 40 ? -16.906 2.154 14.477 1 79.5 40 GLU B C 1
ATOM 1237 O O . GLU B 1 40 ? -17.953 1.534 14.266 1 79.5 40 GLU B O 1
ATOM 1242 N N . VAL B 1 41 ? -16.141 2.518 13.547 1 85.12 41 VAL B N 1
ATOM 1243 C CA . VAL B 1 41 ? -16.219 1.783 12.289 1 85.12 41 VAL B CA 1
ATOM 1244 C C . VAL B 1 41 ? -15.031 0.833 12.18 1 85.12 41 VAL B C 1
ATOM 1246 O O . VAL B 1 41 ? -13.93 1.146 12.641 1 85.12 41 VAL B O 1
ATOM 1249 N N . ARG B 1 42 ? -15.359 -0.296 11.648 1 88.19 42 ARG B N 1
ATOM 1250 C CA . ARG B 1 42 ? -14.281 -1.224 11.328 1 88.19 42 ARG B CA 1
ATOM 1251 C C . ARG B 1 42 ? -13.547 -0.791 10.062 1 88.19 42 ARG B C 1
ATOM 1253 O O . ARG B 1 42 ? -14.148 -0.693 8.992 1 88.19 42 ARG B O 1
ATOM 1260 N N . LEU B 1 43 ? -12.312 -0.556 10.227 1 93.12 43 LEU B N 1
ATOM 1261 C CA . LEU B 1 43 ? -11.516 -0.096 9.086 1 93.12 43 LEU B CA 1
ATOM 1262 C C . LEU B 1 43 ? -10.828 -1.266 8.398 1 93.12 43 LEU B C 1
ATOM 1264 O O . LEU B 1 43 ? -10.352 -2.191 9.062 1 93.12 43 LEU B O 1
ATOM 1268 N N . GLY B 1 44 ? -10.773 -1.192 7.133 1 93.88 44 GLY B N 1
ATOM 1269 C CA . GLY B 1 44 ? -10.047 -2.203 6.383 1 93.88 44 GLY B CA 1
ATOM 1270 C C . GLY B 1 44 ? -8.547 -2.133 6.586 1 93.88 44 GLY B C 1
ATOM 1271 O O . GLY B 1 44 ? -8.031 -1.131 7.082 1 93.88 44 GLY B O 1
ATOM 1272 N N . ARG B 1 45 ? -7.887 -3.113 6.176 1 95.5 45 ARG B N 1
ATOM 1273 C CA . ARG B 1 45 ? -6.453 -3.277 6.387 1 95.5 45 ARG B CA 1
ATOM 1274 C C . ARG B 1 45 ? -5.668 -2.16 5.707 1 95.5 45 ARG B C 1
ATOM 1276 O O . ARG B 1 45 ? -4.77 -1.571 6.312 1 95.5 45 ARG B O 1
ATOM 1283 N N . ASP B 1 46 ? -5.977 -1.862 4.465 1 98.25 46 ASP B N 1
ATOM 1284 C CA . ASP B 1 46 ? -5.211 -0.875 3.711 1 98.25 46 ASP B CA 1
ATOM 1285 C C . ASP B 1 46 ? -5.379 0.521 4.305 1 98.25 46 ASP B C 1
ATOM 1287 O O . ASP B 1 46 ? -4.422 1.3 4.352 1 98.25 46 ASP B O 1
ATOM 1291 N N . LEU B 1 47 ? -6.598 0.826 4.742 1 97.5 47 LEU B N 1
ATOM 1292 C CA . LEU B 1 47 ? -6.828 2.121 5.371 1 97.5 47 LEU B CA 1
ATOM 1293 C C . LEU B 1 47 ? -6.051 2.236 6.68 1 97.5 47 LEU B C 1
ATOM 1295 O O . LEU B 1 47 ? -5.445 3.273 6.957 1 97.5 47 LEU B O 1
ATOM 1299 N N . LEU B 1 48 ? -6.039 1.182 7.465 1 97.25 48 LEU B N 1
ATOM 1300 C CA . LEU B 1 48 ? -5.273 1.172 8.711 1 97.25 48 LEU B CA 1
ATOM 1301 C C . LEU B 1 48 ? -3.783 1.327 8.43 1 97.25 48 LEU B C 1
ATOM 1303 O O . LEU B 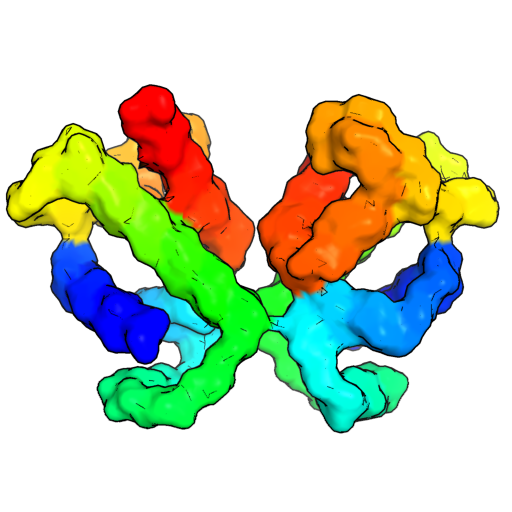1 48 ? -3.082 2.029 9.164 1 97.25 48 LEU B O 1
ATOM 1307 N N . GLU B 1 49 ? -3.326 0.716 7.41 1 98.25 49 GLU B N 1
ATOM 1308 C CA . GLU B 1 49 ? -1.919 0.828 7.035 1 98.25 49 GLU B CA 1
ATOM 1309 C C . GLU B 1 49 ? -1.575 2.248 6.598 1 98.25 49 GLU B C 1
ATOM 1311 O O . GLU B 1 49 ? -0.524 2.779 6.965 1 98.25 49 GLU B O 1
ATOM 1316 N N . ARG B 1 50 ? -2.473 2.854 5.766 1 98.75 50 ARG B N 1
ATOM 1317 C CA . ARG B 1 50 ? -2.264 4.246 5.387 1 98.75 50 ARG B CA 1
ATOM 1318 C C . ARG B 1 50 ? -2.115 5.133 6.621 1 98.75 50 ARG B C 1
ATOM 1320 O O . ARG B 1 50 ? -1.161 5.906 6.723 1 98.75 50 ARG B O 1
ATOM 1327 N N . ILE B 1 51 ? -3.016 4.949 7.559 1 98.19 51 ILE B N 1
ATOM 1328 C CA . ILE B 1 51 ? -2.998 5.785 8.75 1 98.19 51 ILE B CA 1
ATOM 1329 C C . ILE B 1 51 ? -1.736 5.504 9.562 1 98.19 51 ILE B C 1
ATOM 1331 O O . ILE B 1 51 ? -1.121 6.422 10.109 1 98.19 51 ILE B O 1
ATOM 1335 N N . SER B 1 52 ? -1.314 4.297 9.609 1 98.56 52 SER B N 1
ATOM 1336 C CA . SER B 1 52 ? -0.105 3.92 10.336 1 98.56 52 SER B CA 1
ATOM 1337 C C . SER B 1 52 ? 1.126 4.605 9.75 1 98.56 52 SER B C 1
ATOM 1339 O O . SER B 1 52 ? 1.982 5.094 10.492 1 98.56 52 SER B O 1
ATOM 1341 N N . HIS B 1 53 ? 1.233 4.664 8.453 1 98.62 53 HIS B N 1
ATOM 1342 C CA . HIS B 1 53 ? 2.365 5.348 7.832 1 98.62 53 HIS B CA 1
ATOM 1343 C C . HIS B 1 53 ? 2.33 6.844 8.117 1 98.62 53 HIS B C 1
ATOM 1345 O O . HIS B 1 53 ? 3.371 7.453 8.375 1 98.62 53 HIS B O 1
ATOM 1351 N N . LEU B 1 54 ? 1.145 7.414 8.07 1 98.62 54 LEU B N 1
ATOM 1352 C CA . LEU B 1 54 ? 1.009 8.836 8.359 1 98.62 54 LEU B CA 1
ATOM 1353 C C . LEU B 1 54 ? 1.387 9.133 9.812 1 98.62 54 LEU B C 1
ATOM 1355 O O . LEU B 1 54 ? 2.043 10.141 10.086 1 98.62 54 LEU B O 1
ATOM 1359 N N . MET B 1 55 ? 0.985 8.266 10.688 1 97.75 55 MET B N 1
ATOM 1360 C CA . MET B 1 55 ? 1.373 8.391 12.086 1 97.75 55 MET B CA 1
ATOM 1361 C C . MET B 1 55 ? 2.887 8.289 12.25 1 97.75 55 MET B C 1
ATOM 1363 O O . MET B 1 55 ? 3.484 9.023 13.031 1 97.75 55 MET B O 1
ATOM 1367 N N . GLY B 1 56 ? 3.455 7.379 11.523 1 98.12 56 GLY B N 1
ATOM 1368 C CA . GLY B 1 56 ? 4.902 7.234 11.547 1 98.12 56 GLY B CA 1
ATOM 1369 C C . GLY B 1 56 ? 5.637 8.469 11.055 1 98.12 56 GLY B C 1
ATOM 1370 O O . GLY B 1 56 ? 6.656 8.859 11.617 1 98.12 56 GLY B O 1
ATOM 1371 N N . ILE B 1 57 ? 5.125 9.039 10.039 1 98 57 ILE B N 1
ATOM 1372 C CA . ILE B 1 57 ? 5.691 10.258 9.484 1 98 57 ILE B CA 1
ATOM 1373 C C . ILE B 1 57 ? 5.645 11.375 10.531 1 98 57 ILE B C 1
ATOM 1375 O O . ILE B 1 57 ? 6.652 12.031 10.789 1 98 57 ILE B O 1
ATOM 1379 N N . HIS B 1 58 ? 4.504 11.5 11.141 1 97.19 58 HIS B N 1
ATOM 1380 C CA . HIS B 1 58 ? 4.34 12.508 12.18 1 97.19 58 HIS B CA 1
ATOM 1381 C C . HIS B 1 58 ? 5.309 12.266 13.336 1 97.19 58 HIS B C 1
ATOM 1383 O O . HIS B 1 58 ? 5.957 13.203 13.812 1 97.19 58 HIS B O 1
ATOM 1389 N N . LYS B 1 59 ? 5.402 11.062 13.758 1 97 59 LYS B N 1
ATOM 1390 C CA . LYS B 1 59 ? 6.301 10.719 14.859 1 97 59 LYS B CA 1
ATOM 1391 C C . LYS B 1 59 ? 7.746 11.062 14.516 1 97 59 LYS B C 1
ATOM 1393 O O . LYS B 1 59 ? 8.461 11.656 15.328 1 97 59 LYS B O 1
ATOM 1398 N N . SER B 1 60 ? 8.172 10.734 13.352 1 97.62 60 SER B N 1
ATOM 1399 C CA . SER B 1 60 ? 9.539 11.016 12.914 1 97.62 60 SER B CA 1
ATOM 1400 C C . SER B 1 60 ? 9.812 12.516 12.891 1 97.62 60 SER B C 1
ATOM 1402 O O . SER B 1 60 ? 10.875 12.969 13.32 1 97.62 60 SER B O 1
ATOM 1404 N N . LEU B 1 61 ? 8.875 13.266 12.375 1 97.06 61 LEU B N 1
ATOM 1405 C CA . LEU B 1 61 ? 9.047 14.711 12.297 1 97.06 61 LEU B CA 1
ATOM 1406 C C . LEU B 1 61 ? 9.164 15.32 13.688 1 97.06 61 LEU B C 1
ATOM 1408 O O . LEU B 1 61 ? 9.984 16.219 13.914 1 97.06 61 LEU B O 1
ATOM 1412 N N . ARG B 1 62 ? 8.375 14.828 14.578 1 96.19 62 ARG B N 1
ATOM 1413 C CA . ARG B 1 62 ? 8.438 15.336 15.945 1 96.19 62 ARG B CA 1
ATOM 1414 C C . ARG B 1 62 ? 9.789 15.016 16.578 1 96.19 62 ARG B C 1
ATOM 1416 O O . ARG B 1 62 ? 10.328 15.828 17.328 1 96.19 62 ARG B O 1
ATOM 1423 N N . ILE B 1 63 ? 10.273 13.859 16.297 1 96.56 63 ILE B N 1
ATOM 1424 C CA . ILE B 1 63 ? 11.555 13.445 16.844 1 96.56 63 ILE B CA 1
ATOM 1425 C C . ILE B 1 63 ? 12.68 14.273 16.219 1 96.56 63 ILE B C 1
ATOM 1427 O O . ILE B 1 63 ? 13.602 14.703 16.922 1 96.56 63 ILE B O 1
ATOM 1431 N N . LEU B 1 64 ? 12.633 14.555 14.961 1 95.12 64 LEU B N 1
ATOM 1432 C CA . LEU B 1 64 ? 13.695 15.219 14.211 1 95.12 64 LEU B CA 1
ATOM 1433 C C . LEU B 1 64 ? 13.695 16.719 14.477 1 95.12 64 LEU B C 1
ATOM 1435 O O . LEU B 1 64 ? 14.75 17.344 14.508 1 95.12 64 LEU B O 1
ATOM 1439 N N . PHE B 1 65 ? 12.492 17.266 14.68 1 94.06 65 PHE B N 1
ATOM 1440 C CA . PHE B 1 65 ? 12.414 18.719 14.625 1 94.06 65 PHE B CA 1
ATOM 1441 C C . PHE B 1 65 ? 11.789 19.281 15.898 1 94.06 65 PHE B C 1
ATOM 1443 O O . PHE B 1 65 ? 11.758 20.484 16.109 1 94.06 65 PHE B O 1
ATOM 1450 N N . GLY B 1 66 ? 11.227 18.391 16.766 1 92.25 66 GLY B N 1
ATOM 1451 C CA . GLY B 1 66 ? 10.562 18.859 17.969 1 92.25 66 GLY B CA 1
ATOM 1452 C C . GLY B 1 66 ? 9.117 19.281 17.75 1 92.25 66 GLY B C 1
ATOM 1453 O O . GLY B 1 66 ? 8.461 18.766 16.844 1 92.25 66 GLY B O 1
ATOM 1454 N N . ASP B 1 67 ? 8.547 20.109 18.688 1 85.38 67 ASP B N 1
ATOM 1455 C CA . ASP B 1 67 ? 7.125 20.422 18.656 1 85.38 67 ASP B CA 1
ATOM 1456 C C . ASP B 1 67 ? 6.891 21.844 18.125 1 85.38 67 ASP B C 1
ATOM 1458 O O . ASP B 1 67 ? 5.875 22.469 18.422 1 85.38 67 ASP B O 1
ATOM 1462 N N . SER B 1 68 ? 7.715 22.297 17.281 1 87.56 68 SER B N 1
ATOM 1463 C CA . SER B 1 68 ? 7.539 23.625 16.719 1 87.56 68 SER B CA 1
ATOM 1464 C C . SER B 1 68 ? 6.559 23.609 15.547 1 87.56 68 SER B C 1
ATOM 1466 O O . SER B 1 68 ? 6.367 22.562 14.906 1 87.56 68 SER B O 1
ATOM 1468 N N . PRO B 1 69 ? 5.984 24.734 15.328 1 83.75 69 PRO B N 1
ATOM 1469 C CA . PRO B 1 69 ? 5.078 24.828 14.18 1 83.75 69 PRO B CA 1
ATOM 1470 C C . PRO B 1 69 ? 5.75 24.453 12.859 1 83.75 69 PRO B C 1
ATOM 1472 O O . PRO B 1 69 ? 5.094 23.953 11.945 1 83.75 69 PRO B O 1
ATOM 1475 N N . SER B 1 70 ? 7.023 24.688 12.844 1 84.38 70 SER B N 1
ATOM 1476 C CA . SER B 1 70 ? 7.77 24.391 11.625 1 84.38 70 SER B CA 1
ATOM 1477 C C . SER B 1 70 ? 7.797 22.891 11.344 1 84.38 70 SER B C 1
ATOM 1479 O O . SER B 1 70 ? 7.859 22.469 10.188 1 84.38 70 SER B O 1
ATOM 1481 N N . THR B 1 71 ? 7.648 22.125 12.359 1 91.62 71 THR B N 1
ATOM 1482 C CA . THR B 1 71 ? 7.625 20.672 12.227 1 91.62 71 THR B CA 1
ATOM 1483 C C . THR B 1 71 ? 6.418 20.219 11.414 1 91.62 71 THR B C 1
ATOM 1485 O O . THR B 1 71 ? 6.531 19.312 10.57 1 91.62 71 THR B O 1
ATOM 1488 N N . TYR B 1 72 ? 5.328 20.938 11.523 1 90.88 72 TYR B N 1
ATOM 1489 C CA . TYR B 1 72 ? 4.094 20.562 10.852 1 90.88 72 TYR B CA 1
ATOM 1490 C C . TYR B 1 72 ? 4.074 21.062 9.414 1 90.88 72 TYR B C 1
ATOM 1492 O O . TYR B 1 72 ? 3.32 20.562 8.578 1 90.88 72 TYR B O 1
ATOM 1500 N N . ASP B 1 73 ? 4.98 22.047 9.172 1 94.38 73 ASP B N 1
ATOM 1501 C CA . ASP B 1 73 ? 5.016 22.625 7.836 1 94.38 73 ASP B CA 1
ATOM 1502 C C . ASP B 1 73 ? 6.008 21.875 6.941 1 94.38 73 ASP B C 1
ATOM 1504 O O . ASP B 1 73 ? 6.02 22.078 5.723 1 94.38 73 ASP B O 1
ATOM 1508 N N . TRP B 1 74 ? 6.781 21.094 7.527 1 96.38 74 TRP B N 1
ATOM 1509 C CA . TRP B 1 74 ? 7.84 20.406 6.805 1 96.38 74 TRP B CA 1
ATOM 1510 C C . TRP B 1 74 ? 7.277 19.656 5.594 1 96.38 74 TRP B C 1
ATOM 1512 O O . TRP B 1 74 ? 7.875 19.672 4.516 1 96.38 74 TRP B O 1
ATOM 1522 N N . ILE B 1 75 ? 6.098 19.078 5.734 1 97.38 75 ILE B N 1
ATOM 1523 C CA . ILE B 1 75 ? 5.559 18.219 4.691 1 97.38 75 ILE B CA 1
ATOM 1524 C C . ILE B 1 75 ? 5.219 19.031 3.455 1 97.38 75 ILE B C 1
ATOM 1526 O O . ILE B 1 75 ? 5.027 18.484 2.367 1 97.38 75 ILE B O 1
ATOM 1530 N N . LYS B 1 76 ? 5.047 20.297 3.549 1 97.56 76 LYS B N 1
ATOM 1531 C CA . LYS B 1 76 ? 4.621 21.141 2.447 1 97.56 76 LYS B CA 1
ATOM 1532 C C . LYS B 1 76 ? 5.816 21.797 1.762 1 97.56 76 LYS B C 1
ATOM 1534 O O . LYS B 1 76 ? 5.68 22.391 0.686 1 97.56 76 LYS B O 1
ATOM 1539 N N . ARG B 1 77 ? 6.941 21.672 2.35 1 96.56 77 ARG B N 1
ATOM 1540 C CA . ARG B 1 77 ? 8.133 22.312 1.816 1 96.56 77 ARG B CA 1
ATOM 1541 C C . ARG B 1 77 ? 8.797 21.453 0.749 1 96.56 77 ARG B C 1
ATOM 1543 O O . ARG B 1 77 ? 8.883 20.234 0.894 1 96.56 77 ARG B O 1
ATOM 1550 N N . PRO B 1 78 ? 9.273 22.141 -0.316 1 96.38 78 PRO B N 1
ATOM 1551 C CA . PRO B 1 78 ? 10.047 21.359 -1.288 1 96.38 78 PRO B CA 1
ATOM 1552 C C . PRO B 1 78 ? 11.258 20.672 -0.663 1 96.38 78 PRO B C 1
ATOM 1554 O O . PRO B 1 78 ? 11.867 21.203 0.273 1 96.38 78 PRO B O 1
ATOM 1557 N N . ASN B 1 79 ? 11.648 19.562 -1.132 1 95.94 79 ASN B N 1
ATOM 1558 C CA . ASN B 1 79 ? 12.758 18.766 -0.637 1 95.94 79 ASN B CA 1
ATOM 1559 C C . ASN B 1 79 ? 13.594 18.203 -1.781 1 95.94 79 ASN B C 1
ATOM 1561 O O . ASN B 1 79 ? 13.062 17.531 -2.674 1 95.94 79 ASN B O 1
ATOM 1565 N N . LYS B 1 80 ? 14.867 18.406 -1.703 1 94.5 80 LYS B N 1
ATOM 1566 C CA . LYS B 1 80 ? 15.734 18.047 -2.818 1 94.5 80 LYS B CA 1
ATOM 1567 C C . LYS B 1 80 ? 16.203 16.594 -2.705 1 94.5 80 LYS B C 1
ATOM 1569 O O . LYS B 1 80 ? 16.719 16.031 -3.67 1 94.5 80 LYS B O 1
ATOM 1574 N N . ALA B 1 81 ? 16.047 16.062 -1.543 1 92.44 81 ALA B N 1
ATOM 1575 C CA . ALA B 1 81 ? 16.469 14.68 -1.377 1 92.44 81 ALA B CA 1
ATOM 1576 C C . ALA B 1 81 ? 15.859 13.781 -2.449 1 92.44 81 ALA B C 1
ATOM 1578 O O . ALA B 1 81 ? 14.789 14.078 -2.975 1 92.44 81 ALA B O 1
ATOM 1579 N N . ALA B 1 82 ? 16.406 12.641 -2.664 1 87.5 82 ALA B N 1
ATOM 1580 C CA . ALA B 1 82 ? 16.156 11.773 -3.814 1 87.5 82 ALA B CA 1
ATOM 1581 C C . ALA B 1 82 ? 14.688 11.359 -3.881 1 87.5 82 ALA B C 1
ATOM 1583 O O . ALA B 1 82 ? 14.086 11.367 -4.953 1 87.5 82 ALA B O 1
ATOM 1584 N N . PRO B 1 83 ? 14.031 10.992 -2.812 1 88.5 83 PRO B N 1
ATOM 1585 C CA . PRO B 1 83 ? 12.648 10.531 -3 1 88.5 83 PRO B CA 1
ATOM 1586 C C . PRO B 1 83 ? 11.703 11.656 -3.396 1 88.5 83 PRO B C 1
ATOM 1588 O O . PRO B 1 83 ? 10.594 11.398 -3.883 1 88.5 83 PRO B O 1
ATOM 1591 N N . PHE B 1 84 ? 12.078 12.797 -3.262 1 94.75 84 PHE B N 1
ATOM 1592 C CA . PHE B 1 84 ? 11.156 13.906 -3.479 1 94.75 84 PHE B CA 1
ATOM 1593 C C . PHE B 1 84 ? 11.547 14.695 -4.727 1 94.75 84 PHE B C 1
ATOM 1595 O O . PHE B 1 84 ? 10.68 15.273 -5.391 1 94.75 84 PHE B O 1
ATOM 1602 N N . ASN B 1 85 ? 12.875 14.844 -4.984 1 95.06 85 ASN B N 1
ATOM 1603 C CA . ASN B 1 85 ? 13.414 15.469 -6.191 1 95.06 85 ASN B CA 1
ATOM 1604 C C . ASN B 1 85 ? 12.812 16.859 -6.418 1 95.06 85 ASN B C 1
ATOM 1606 O O . ASN B 1 85 ? 12.414 17.188 -7.539 1 95.06 85 ASN B O 1
ATOM 1610 N N . GLY B 1 86 ? 12.617 17.531 -5.367 1 96.62 86 GLY B N 1
ATOM 1611 C CA . GLY B 1 86 ? 12.148 18.906 -5.457 1 96.62 86 GLY B CA 1
ATOM 1612 C C . GLY B 1 86 ? 10.695 19.062 -5.035 1 96.62 86 GLY B C 1
ATOM 1613 O O . GLY B 1 86 ? 10.258 20.172 -4.719 1 96.62 86 GLY B O 1
ATOM 1614 N N . ASP B 1 87 ? 9.992 18 -5.098 1 97.25 87 ASP B N 1
ATOM 1615 C CA . ASP B 1 87 ? 8.609 18.031 -4.633 1 97.25 87 ASP B CA 1
ATOM 1616 C C . ASP B 1 87 ? 8.539 17.984 -3.109 1 97.25 87 ASP B C 1
ATOM 1618 O O . ASP B 1 87 ? 9.492 17.547 -2.453 1 97.25 87 ASP B O 1
ATOM 1622 N N . SER B 1 88 ? 7.488 18.469 -2.617 1 98.31 88 SER B N 1
ATOM 1623 C CA . SER B 1 88 ? 7.266 18.281 -1.188 1 98.31 88 SER B CA 1
ATOM 1624 C C . SER B 1 88 ? 6.824 16.859 -0.887 1 98.31 88 SER B C 1
ATOM 1626 O O . SER B 1 88 ? 6.348 16.141 -1.774 1 98.31 88 SER B O 1
ATOM 1628 N N . ALA B 1 89 ? 6.988 16.484 0.387 1 98.19 89 ALA B N 1
ATOM 1629 C CA . ALA B 1 89 ? 6.48 15.188 0.828 1 98.19 89 ALA B CA 1
ATOM 1630 C C . ALA B 1 89 ? 4.973 15.086 0.621 1 98.19 89 ALA B C 1
ATOM 1632 O O . ALA B 1 89 ? 4.461 14.047 0.21 1 98.19 89 ALA B O 1
ATOM 1633 N N . LEU B 1 90 ? 4.258 16.156 0.883 1 98.5 90 LEU B N 1
ATOM 1634 C CA . LEU B 1 90 ? 2.807 16.172 0.72 1 98.5 90 LEU B CA 1
ATOM 1635 C C . LEU B 1 90 ? 2.422 15.953 -0.739 1 98.5 90 LEU B C 1
ATOM 1637 O O . LEU B 1 90 ? 1.49 15.203 -1.032 1 98.5 90 LEU B O 1
ATOM 1641 N N . GLN B 1 91 ? 3.115 16.609 -1.64 1 98.12 91 GLN B N 1
ATOM 1642 C CA . GLN B 1 91 ? 2.84 16.406 -3.059 1 98.12 91 GLN B CA 1
ATOM 1643 C C . GLN B 1 91 ? 3.02 14.945 -3.455 1 98.12 91 GLN B C 1
ATOM 1645 O O . GLN B 1 91 ? 2.195 14.391 -4.184 1 98.12 91 GLN B O 1
ATOM 1650 N N . ARG B 1 92 ? 4.035 14.344 -2.961 1 97.62 92 ARG B N 1
ATOM 1651 C CA . ARG B 1 92 ? 4.266 12.93 -3.232 1 97.62 92 ARG B CA 1
ATOM 1652 C C . ARG B 1 92 ? 3.137 12.07 -2.67 1 97.62 92 ARG B C 1
ATOM 1654 O O . ARG B 1 92 ? 2.623 11.18 -3.354 1 97.62 92 ARG B O 1
ATOM 1661 N N . MET B 1 93 ? 2.717 12.359 -1.489 1 98.56 93 MET B N 1
ATOM 1662 C CA . MET B 1 93 ? 1.689 11.57 -0.82 1 98.56 93 MET B CA 1
ATOM 1663 C C . MET B 1 93 ? 0.335 11.75 -1.499 1 98.56 93 MET B C 1
ATOM 1665 O O . MET B 1 93 ? -0.468 10.812 -1.549 1 98.56 93 MET B O 1
ATOM 1669 N N . LEU B 1 94 ? 0.139 12.883 -2.127 1 98.56 94 LEU B N 1
ATOM 1670 C CA . LEU B 1 94 ? -1.163 13.188 -2.705 1 98.56 94 LEU B CA 1
ATOM 1671 C C . LEU B 1 94 ? -1.31 12.555 -4.086 1 98.56 94 LEU B C 1
ATOM 1673 O O . LEU B 1 94 ? -2.381 12.617 -4.691 1 98.56 94 LEU B O 1
ATOM 1677 N N . ALA B 1 95 ? -0.241 11.898 -4.535 1 97.38 95 ALA B N 1
ATOM 1678 C CA . ALA B 1 95 ? -0.439 11.008 -5.68 1 97.38 95 ALA B CA 1
ATOM 1679 C C . ALA B 1 95 ? -1.368 9.852 -5.32 1 97.38 95 ALA B C 1
ATOM 1681 O O . ALA B 1 95 ? -1.898 9.18 -6.207 1 97.38 95 ALA B O 1
ATOM 1682 N N . GLY B 1 96 ? -1.481 9.539 -4.043 1 98 96 GLY B N 1
ATOM 1683 C CA . GLY B 1 96 ? -2.566 8.711 -3.543 1 98 96 GLY B CA 1
ATOM 1684 C C . GLY B 1 96 ? -2.146 7.281 -3.279 1 98 96 GLY B C 1
ATOM 1685 O O . GLY B 1 96 ? -2.908 6.504 -2.699 1 98 96 GLY B O 1
ATOM 1686 N N . SER B 1 97 ? -0.967 6.918 -3.602 1 98.12 97 SER B N 1
ATOM 1687 C CA . SER B 1 97 ? -0.5 5.543 -3.455 1 98.12 97 SER B CA 1
ATOM 1688 C C . SER B 1 97 ? -0.12 5.238 -2.01 1 98.12 97 SER B C 1
ATOM 1690 O O . SER B 1 97 ? 0.562 6.035 -1.361 1 98.12 97 SER B O 1
ATOM 1692 N N . LEU B 1 98 ? -0.609 4.078 -1.509 1 98.75 98 LEU B N 1
ATOM 1693 C CA . LEU B 1 98 ? -0.17 3.625 -0.193 1 98.75 98 LEU B CA 1
ATOM 1694 C C . LEU B 1 98 ? 1.342 3.432 -0.162 1 98.75 98 LEU B C 1
ATOM 1696 O O . LEU B 1 98 ? 1.982 3.676 0.863 1 98.75 98 LEU B O 1
ATOM 1700 N N . VAL B 1 99 ? 1.928 3.078 -1.271 1 98.25 99 VAL B N 1
ATOM 1701 C CA . VAL B 1 99 ? 3.365 2.85 -1.37 1 98.25 99 VAL B CA 1
ATOM 1702 C C . VAL B 1 99 ? 4.113 4.172 -1.217 1 98.25 99 VAL B C 1
ATOM 1704 O O . VAL B 1 99 ? 5.18 4.227 -0.6 1 98.25 99 VAL B O 1
ATOM 1707 N N . ASP B 1 100 ? 3.549 5.227 -1.76 1 97.56 100 ASP B N 1
ATOM 1708 C CA . ASP B 1 100 ? 4.164 6.539 -1.593 1 97.56 100 ASP B CA 1
ATOM 1709 C C . ASP B 1 100 ? 4.191 6.949 -0.122 1 97.56 100 ASP B C 1
ATOM 1711 O O . ASP B 1 100 ? 5.172 7.531 0.347 1 97.56 100 ASP B O 1
ATOM 1715 N N . LEU B 1 101 ? 3.115 6.668 0.621 1 98.56 101 LEU B N 1
ATOM 1716 C CA . LEU B 1 101 ? 3.105 6.941 2.053 1 98.56 101 LEU B CA 1
ATOM 1717 C C . LEU B 1 101 ? 4.207 6.164 2.764 1 98.56 101 LEU B C 1
ATOM 1719 O O . LEU B 1 101 ? 4.926 6.719 3.598 1 98.56 101 LEU B O 1
ATOM 1723 N N . SER B 1 102 ? 4.258 4.938 2.412 1 98.5 102 SER B N 1
ATOM 1724 C CA . SER B 1 102 ? 5.273 4.074 3.004 1 98.5 102 SER B CA 1
ATOM 1725 C C . SER B 1 102 ? 6.68 4.59 2.703 1 98.5 102 SER B C 1
ATOM 1727 O O . SER B 1 102 ? 7.547 4.59 3.58 1 98.5 102 SER B O 1
ATOM 1729 N N . ASP B 1 103 ? 6.938 5.031 1.454 1 97.31 103 ASP B N 1
ATOM 1730 C CA . ASP B 1 103 ? 8.25 5.535 1.056 1 97.31 103 ASP B CA 1
ATOM 1731 C C . ASP B 1 103 ? 8.633 6.77 1.873 1 97.31 103 ASP B C 1
ATOM 1733 O O . ASP B 1 103 ? 9.773 6.887 2.324 1 97.31 103 ASP B O 1
ATOM 1737 N N . VAL B 1 104 ? 7.723 7.621 2.055 1 98.06 104 VAL B N 1
ATOM 1738 C CA . VAL B 1 104 ? 7.98 8.82 2.842 1 98.06 104 VAL B CA 1
ATOM 1739 C C . VAL B 1 104 ? 8.273 8.438 4.289 1 98.06 104 VAL B C 1
ATOM 1741 O O . VAL B 1 104 ? 9.219 8.945 4.898 1 98.06 104 VAL B O 1
ATOM 1744 N N . ASN B 1 105 ? 7.449 7.527 4.828 1 98.38 105 ASN B N 1
ATOM 1745 C CA . ASN B 1 105 ? 7.652 7.059 6.191 1 98.38 105 ASN B CA 1
ATOM 1746 C C . ASN B 1 105 ? 9.023 6.414 6.363 1 98.38 105 ASN B C 1
ATOM 1748 O O . ASN B 1 105 ? 9.734 6.699 7.332 1 98.38 105 ASN B O 1
A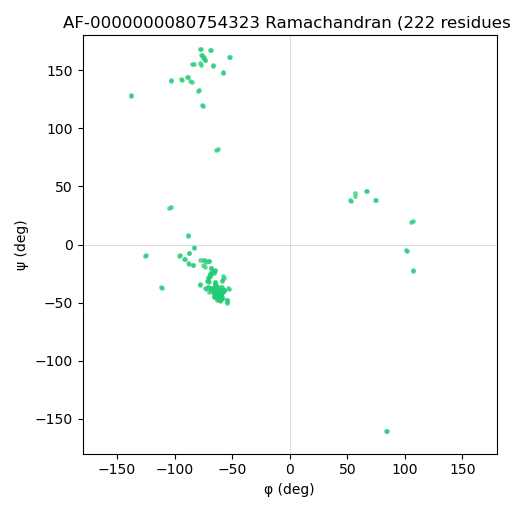TOM 1752 N N . ARG B 1 106 ? 9.367 5.613 5.43 1 97.06 106 ARG B N 1
ATOM 1753 C CA . ARG B 1 106 ? 10.664 4.941 5.488 1 97.06 106 ARG B CA 1
ATOM 1754 C C . ARG B 1 106 ? 11.805 5.953 5.422 1 97.06 106 ARG B C 1
ATOM 1756 O O . ARG B 1 106 ? 12.781 5.84 6.156 1 97.06 106 ARG B O 1
ATOM 1763 N N . TYR B 1 107 ? 11.734 6.895 4.547 1 97.44 107 TYR B N 1
ATOM 1764 C CA . TYR B 1 107 ? 12.742 7.938 4.414 1 97.44 107 TYR B CA 1
ATOM 1765 C C . TYR B 1 107 ? 12.969 8.648 5.738 1 97.44 107 TYR B C 1
ATOM 1767 O O . TYR B 1 107 ? 14.109 8.789 6.188 1 97.44 107 TYR B O 1
ATOM 1775 N N . LEU B 1 108 ? 11.945 9.07 6.359 1 97.19 108 LEU B N 1
ATOM 1776 C CA . LEU B 1 108 ? 12.055 9.844 7.59 1 97.19 108 LEU B CA 1
ATOM 1777 C C . LEU B 1 108 ? 12.516 8.961 8.75 1 97.19 108 LEU B C 1
ATOM 1779 O O . LEU B 1 108 ? 13.258 9.422 9.617 1 97.19 108 LEU B O 1
ATOM 1783 N N . ALA B 1 109 ? 12.039 7.699 8.758 1 97.38 109 ALA B N 1
ATOM 1784 C CA . ALA B 1 109 ? 12.5 6.766 9.781 1 97.38 109 ALA B CA 1
ATOM 1785 C C . ALA B 1 109 ? 14.016 6.59 9.711 1 97.38 109 ALA B C 1
ATOM 1787 O O . ALA B 1 109 ? 14.688 6.492 10.742 1 97.38 109 ALA B O 1
ATOM 1788 N N . ALA B 1 110 ? 14.508 6.609 8.516 1 96.31 110 ALA B N 1
ATOM 1789 C CA . ALA B 1 110 ? 15.945 6.453 8.305 1 96.31 110 ALA B CA 1
ATOM 1790 C C . ALA B 1 110 ? 16.703 7.691 8.766 1 96.31 110 ALA B C 1
ATOM 1792 O O . ALA B 1 110 ? 17.875 7.605 9.141 1 96.31 110 ALA B O 1
ATOM 1793 N N . GLN B 1 111 ? 16.062 8.797 8.688 1 94.69 111 GLN B N 1
ATOM 1794 C CA . GLN B 1 111 ? 16.703 10.055 9.078 1 94.69 111 GLN B CA 1
ATOM 1795 C C . GLN B 1 111 ? 16.828 10.164 10.594 1 94.69 111 GLN B C 1
ATOM 1797 O O . GLN B 1 111 ? 17.609 10.961 11.094 1 94.69 111 GLN B O 1
ATOM 1802 N N . ARG B 1 112 ? 16 9.336 11.352 1 93.62 112 ARG B N 1
ATOM 1803 C CA . ARG B 1 112 ? 16.047 9.359 12.805 1 93.62 112 ARG B CA 1
ATOM 1804 C C . ARG B 1 112 ? 17.312 8.688 13.336 1 93.62 112 ARG B C 1
ATOM 1806 O O . ARG B 1 112 ? 17.719 8.922 14.477 1 93.62 112 ARG B O 1
ATOM 1813 N N . GLY B 1 113 ? 18.016 7.969 12.594 1 77.75 113 GLY B N 1
ATOM 1814 C CA . GLY B 1 113 ? 19.203 7.246 13.016 1 77.75 113 GLY B CA 1
ATOM 1815 C C . GLY B 1 113 ? 18.969 5.754 13.164 1 77.75 113 GLY B C 1
ATOM 1816 O O . GLY B 1 113 ? 17.828 5.305 13.281 1 77.75 113 GLY B O 1
#

Foldseek 3Di:
DLLVVLVVLCVLLVHDLCLSCLLQQNDDPVVSVVSVVVPPDDDDDLSSLSSVLVVLLLVLLCLVPNDDSVSSPQQQAFDCPDLRNGHGLSVQSSVRDSVSSNVSSVVSVVVND/DLLVVLVVLCVLLVHDLCLSCLLQQNDDPVVSVVSVVVDPDDDDDLSSLSSVLVVLLLVLLCLVPNDDSVSSPQQQAFDCPDLRNGHGLSVQSSVRDSVSSNVSSVVSVVVND